Protein AF-A0A8T9MTV3-F1 (afdb_monomer_lite)

Foldseek 3Di:
DPPPDQLLLLLLLLVLLLLVLLLLLLVQQADPPQLCSFLSNLLSLLFNVLQVLLSLLLPDDLPPLVLVLVLLVLLLLVLLVVVLVLCVVVPDPVCVDDDPVRSVCCSQWARPPLSLSSLLSNVLSVCVVVLVVDPCSLVVLLVQLLVLQVDPDQQRTSLNQLSSLSSNSSNCSNPCVVVLLVCLLPPDDVVVLVVLVVVLVVVSVVCSVVVNDGSVLSSSNGHCVVVVHDSVSSSVVSVVSVVSSVSSSSNSSNVSSVCCVDPCSVVSSLLSVQSVQLSSPSSVVSSVCSVVNDPNNDPVVSSVVSSVSSVVSSVVSSDPVNVVVSCCSSVNPPPD

Secondary structure (DSSP, 8-state):
------HHHHHHHHHHHHHHHHHHHHHHHS-TT-TTHHHHHHHHHHHHHHHHHHHHHHH--STTHHHHHHHHHHHHHHHHHHHHHHHHHS--GGGTT--HHHHHHHHHHS--TTTHHHHHHHHHHHHHHHHTTSTTHHHHHHHHHHHHHH-SS-TTGGGHHHHHHHHHHHHHHHHHHHHHHHHHHHH--HHHHHHHHHHHHHHHHHHHHTT---HHHHTT-S-TGGGT--HHHHHHHHHHHHHHHHHHHHHHHHHHHHHTTSTTHHHHHHHHTTHHHHHHHHHHHHHHHGGG---TT-HHHHHHHHHHHHHHHHHHHTSHHHHHHHHHHHH-----

Organism: NCBI:txid211502

Structure (mmCIF, N/CA/C/O backbone):
data_AF-A0A8T9MTV3-F1
#
_entry.id   AF-A0A8T9MTV3-F1
#
loop_
_atom_site.group_PDB
_atom_site.id
_atom_site.type_symbol
_atom_site.label_atom_id
_atom_site.label_alt_id
_atom_site.label_comp_id
_atom_site.label_asym_id
_atom_site.label_entity_id
_atom_site.label_seq_id
_atom_site.pdbx_PDB_ins_code
_atom_site.Cartn_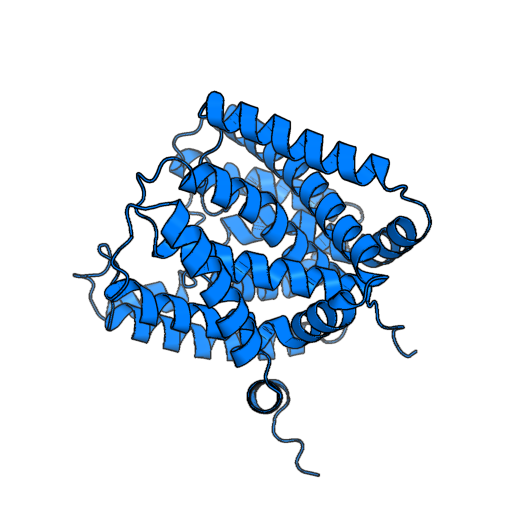x
_atom_site.Cartn_y
_atom_site.Cartn_z
_atom_site.occupancy
_atom_site.B_iso_or_equiv
_atom_site.auth_seq_id
_atom_site.auth_comp_id
_atom_site.auth_asym_id
_atom_site.auth_atom_id
_atom_site.pdbx_PDB_model_num
ATOM 1 N N . MET A 1 1 ? -24.120 -3.347 18.490 1.00 29.94 1 MET A N 1
ATOM 2 C CA . MET A 1 1 ? -23.741 -1.965 18.119 1.00 29.94 1 MET A CA 1
ATOM 3 C C . MET A 1 1 ? -23.336 -1.933 16.654 1.00 29.94 1 MET A C 1
ATOM 5 O O . MET A 1 1 ? -22.263 -2.422 16.310 1.00 29.94 1 MET A O 1
ATOM 9 N N . ASN A 1 2 ? -24.217 -1.429 15.787 1.00 27.16 2 ASN A N 1
ATOM 10 C CA . ASN A 1 2 ? -23.902 -1.186 14.379 1.00 27.16 2 ASN A CA 1
ATOM 11 C C . ASN A 1 2 ? -22.730 -0.204 14.314 1.00 27.16 2 ASN A C 1
ATOM 13 O O . ASN A 1 2 ? -22.869 0.936 14.748 1.00 27.16 2 ASN A O 1
ATOM 17 N N . ARG A 1 3 ? -21.570 -0.646 13.810 1.00 45.88 3 ARG A N 1
ATOM 18 C CA . ARG A 1 3 ? -20.460 0.260 13.489 1.00 45.88 3 ARG A CA 1
ATOM 19 C C . ARG A 1 3 ? -21.005 1.301 12.516 1.00 45.88 3 ARG A C 1
ATOM 21 O O . ARG A 1 3 ? -21.310 0.963 11.372 1.00 45.88 3 ARG A O 1
ATOM 28 N N . THR A 1 4 ? -21.142 2.540 12.972 1.00 51.41 4 THR A N 1
ATOM 29 C CA . THR A 1 4 ? -21.363 3.704 12.117 1.00 51.41 4 THR A CA 1
ATOM 30 C C . THR A 1 4 ? -20.317 3.650 11.008 1.00 51.41 4 THR A C 1
ATOM 32 O O . THR A 1 4 ? -19.112 3.656 11.265 1.00 51.41 4 THR A O 1
ATOM 35 N N . ARG A 1 5 ? -20.777 3.450 9.768 1.00 65.38 5 ARG A N 1
ATOM 36 C CA . ARG A 1 5 ? -19.900 3.337 8.598 1.00 65.38 5 ARG A CA 1
ATOM 37 C C . ARG A 1 5 ? -19.065 4.615 8.486 1.00 65.38 5 ARG A C 1
ATOM 39 O O . ARG A 1 5 ? -19.583 5.701 8.728 1.00 65.38 5 ARG A O 1
ATOM 46 N N . LEU A 1 6 ? -17.791 4.482 8.118 1.00 79.31 6 LEU A N 1
ATOM 47 C CA . LEU A 1 6 ? -16.857 5.601 7.962 1.00 79.31 6 LEU A CA 1
ATOM 48 C C . LEU A 1 6 ? -16.723 5.946 6.466 1.00 79.31 6 LEU A C 1
ATOM 50 O O . LEU A 1 6 ? -15.811 5.433 5.817 1.00 79.31 6 LEU A O 1
ATOM 54 N N . PRO A 1 7 ? -17.602 6.790 5.887 1.00 83.12 7 PRO A N 1
ATOM 55 C CA . PRO A 1 7 ? -17.611 7.059 4.445 1.00 83.12 7 PRO A CA 1
ATOM 56 C C . PRO A 1 7 ? -16.282 7.633 3.940 1.00 83.12 7 PRO A C 1
ATOM 58 O O . PRO A 1 7 ? -15.835 7.285 2.854 1.00 83.12 7 PRO A O 1
ATOM 61 N N . HIS A 1 8 ? -15.596 8.439 4.753 1.00 87.44 8 HIS A N 1
ATOM 62 C CA . HIS A 1 8 ? -14.284 9.001 4.419 1.00 87.44 8 HIS A CA 1
ATOM 63 C C . HIS A 1 8 ? -13.199 7.931 4.272 1.00 87.44 8 HIS A C 1
ATOM 65 O O . HIS A 1 8 ? -12.322 8.051 3.421 1.00 87.44 8 HIS A O 1
ATOM 71 N N . ALA A 1 9 ? -13.273 6.864 5.068 1.00 90.69 9 ALA A N 1
ATOM 72 C CA . ALA A 1 9 ? -12.341 5.752 4.970 1.00 90.69 9 ALA A CA 1
ATOM 73 C C . ALA A 1 9 ? -12.591 4.918 3.703 1.00 90.69 9 ALA A C 1
ATOM 75 O O . ALA A 1 9 ? -11.636 4.445 3.091 1.00 90.69 9 ALA A O 1
ATOM 76 N N . ASP A 1 10 ? -13.851 4.784 3.274 1.00 92.38 10 ASP A N 1
ATOM 77 C CA . ASP A 1 10 ? -14.182 4.178 1.981 1.00 92.38 10 ASP A CA 1
ATOM 78 C C . ASP A 1 10 ? -13.678 5.058 0.825 1.00 92.38 10 ASP A C 1
ATOM 80 O O . ASP A 1 10 ? -13.023 4.552 -0.081 1.00 92.38 10 ASP A O 1
ATOM 84 N N . THR A 1 11 ? -13.884 6.379 0.869 1.00 92.38 11 THR A N 1
ATOM 85 C CA . THR A 1 11 ? -13.321 7.309 -0.130 1.00 92.38 11 THR A CA 1
ATOM 86 C C . THR A 1 11 ? -11.795 7.203 -0.195 1.00 92.38 11 THR A C 1
ATOM 88 O O . THR A 1 11 ? -11.235 7.120 -1.288 1.00 92.38 11 THR A O 1
ATOM 91 N N . ALA A 1 12 ? -11.118 7.138 0.958 1.00 93.62 12 ALA A N 1
ATOM 92 C CA . ALA A 1 12 ? -9.668 6.973 1.027 1.00 93.62 12 ALA A CA 1
ATOM 93 C C . ALA A 1 12 ? -9.227 5.659 0.371 1.00 93.62 12 ALA A C 1
ATOM 95 O O . ALA A 1 12 ? -8.359 5.672 -0.495 1.00 93.62 12 ALA A O 1
ATOM 96 N N . LYS A 1 13 ? -9.874 4.532 0.699 1.00 94.62 13 LYS A N 1
ATOM 97 C CA . LYS A 1 13 ? -9.616 3.245 0.033 1.00 94.62 13 LYS A CA 1
ATOM 98 C C . LYS A 1 13 ? -9.822 3.319 -1.479 1.00 94.62 13 LYS A C 1
ATOM 100 O O . LYS A 1 13 ? -9.027 2.739 -2.210 1.00 94.62 13 LYS A O 1
ATOM 105 N N . GLY A 1 14 ? -10.863 4.019 -1.933 1.00 93.75 14 GLY A N 1
ATOM 106 C CA . GLY A 1 14 ? -11.151 4.248 -3.350 1.00 93.75 14 GLY A CA 1
ATOM 107 C C . GLY A 1 14 ? -10.036 5.006 -4.069 1.00 93.75 14 GLY A C 1
ATOM 108 O O . GLY A 1 14 ? -9.589 4.584 -5.130 1.00 93.75 14 GLY A O 1
ATOM 109 N N . LEU A 1 15 ? -9.538 6.087 -3.466 1.00 92.75 15 LEU A N 1
ATOM 110 C CA . LEU A 1 15 ? -8.391 6.835 -3.990 1.00 92.75 15 LEU A CA 1
ATOM 111 C C . LEU A 1 15 ? -7.134 5.963 -4.039 1.00 92.75 15 LEU A C 1
ATOM 113 O O . LEU A 1 15 ? -6.458 5.901 -5.063 1.00 92.75 15 LEU A O 1
ATOM 117 N N . MET A 1 16 ? -6.845 5.253 -2.945 1.00 94.88 16 MET A N 1
ATOM 118 C CA . MET A 1 16 ? -5.642 4.430 -2.847 1.00 94.88 16 MET A CA 1
ATOM 119 C C . MET A 1 16 ? -5.669 3.259 -3.829 1.00 94.88 16 MET A C 1
ATOM 121 O O . MET A 1 16 ? -4.638 2.967 -4.422 1.00 94.88 16 MET A O 1
ATOM 125 N N . ILE A 1 17 ? -6.818 2.604 -4.048 1.00 95.38 17 ILE A N 1
ATOM 126 C CA . ILE A 1 17 ? -6.881 1.481 -4.992 1.00 95.38 17 ILE A CA 1
ATOM 127 C C . ILE A 1 17 ? -6.689 1.942 -6.439 1.00 95.38 17 ILE A C 1
ATOM 129 O O . ILE A 1 17 ? -5.992 1.266 -7.184 1.00 95.38 17 ILE A O 1
ATOM 133 N N . ILE A 1 18 ? -7.214 3.109 -6.832 1.00 94.50 18 ILE A N 1
ATOM 134 C CA . ILE A 1 18 ? -6.934 3.678 -8.163 1.00 94.50 18 ILE A CA 1
ATOM 135 C C . ILE A 1 18 ? -5.440 3.978 -8.296 1.00 94.50 18 ILE A C 1
ATOM 137 O O . ILE A 1 18 ? -4.837 3.620 -9.305 1.00 94.50 18 ILE A O 1
ATOM 141 N N . MET A 1 19 ? -4.837 4.575 -7.263 1.00 94.31 19 MET A N 1
ATOM 142 C CA . MET A 1 19 ? -3.406 4.882 -7.251 1.00 94.31 19 MET A CA 1
ATOM 143 C C . MET A 1 19 ? -2.539 3.615 -7.340 1.00 94.31 19 MET A C 1
ATOM 145 O O . MET A 1 19 ? -1.551 3.616 -8.067 1.00 94.31 19 MET A O 1
ATOM 149 N N . ILE A 1 20 ? -2.933 2.522 -6.676 1.00 95.50 20 ILE A N 1
ATOM 150 C CA . ILE A 1 20 ? -2.281 1.205 -6.782 1.00 95.50 20 ILE A CA 1
ATOM 151 C C . ILE A 1 20 ? -2.337 0.684 -8.220 1.00 95.50 20 ILE A C 1
ATOM 153 O O . ILE A 1 20 ? -1.309 0.313 -8.780 1.00 95.50 20 ILE A O 1
ATOM 157 N N . VAL A 1 21 ? -3.528 0.663 -8.830 1.00 97.12 21 VAL A N 1
ATOM 158 C CA . VAL A 1 21 ? -3.698 0.139 -10.194 1.00 97.12 21 VAL A CA 1
ATOM 159 C C . VAL A 1 21 ? -2.883 0.963 -11.192 1.00 97.12 21 VAL A C 1
ATOM 161 O O . VAL A 1 21 ? -2.154 0.390 -12.001 1.00 97.12 21 VAL A O 1
ATOM 164 N N . PHE A 1 22 ? -2.932 2.293 -11.077 1.00 96.62 22 PHE A N 1
ATOM 165 C CA . PHE A 1 22 ? -2.124 3.199 -11.893 1.00 96.62 22 PHE A CA 1
ATOM 166 C C . PHE A 1 22 ? -0.628 2.932 -11.719 1.00 96.62 22 PHE A C 1
ATOM 168 O O . PHE A 1 22 ? 0.087 2.805 -12.709 1.00 96.62 22 PHE A O 1
ATOM 175 N N . GLY A 1 23 ? -0.165 2.752 -10.479 1.00 94.12 23 GLY A N 1
ATOM 176 C CA . GLY A 1 23 ? 1.242 2.488 -10.177 1.00 94.12 23 GLY A CA 1
ATOM 177 C C . GLY A 1 23 ? 1.742 1.209 -10.825 1.00 94.12 23 GLY A C 1
ATOM 178 O O . GLY A 1 23 ? 2.805 1.209 -11.434 1.00 94.12 23 GLY A O 1
ATOM 179 N N . HIS A 1 24 ? 0.942 0.147 -10.783 1.00 95.06 24 HIS A N 1
ATOM 180 C CA . HIS A 1 24 ? 1.292 -1.124 -11.404 1.00 95.06 24 HIS A CA 1
ATOM 181 C C . HIS A 1 24 ? 1.306 -1.062 -12.940 1.00 95.06 24 HIS A C 1
ATOM 183 O O . HIS A 1 24 ? 2.180 -1.671 -13.561 1.00 95.06 24 HIS A O 1
ATOM 189 N N . PHE A 1 25 ? 0.408 -0.293 -13.570 1.00 95.69 25 PHE A N 1
ATOM 190 C CA . PHE A 1 25 ? 0.517 -0.017 -15.007 1.00 95.69 25 PHE A CA 1
ATOM 191 C C . PHE A 1 25 ? 1.808 0.746 -15.325 1.00 95.69 25 PHE A C 1
ATOM 193 O O . PHE A 1 25 ? 2.578 0.304 -16.171 1.00 95.69 25 PHE A O 1
ATOM 200 N N . ILE A 1 26 ? 2.102 1.836 -14.614 1.00 94.50 26 ILE A N 1
ATOM 201 C CA . ILE A 1 26 ? 3.337 2.611 -14.814 1.00 94.50 26 ILE A CA 1
ATOM 202 C C . ILE A 1 26 ? 4.589 1.746 -14.597 1.00 94.50 26 ILE A C 1
ATOM 204 O O . ILE A 1 26 ? 5.530 1.805 -15.387 1.00 94.50 26 ILE A O 1
ATOM 208 N N . GLU A 1 27 ? 4.604 0.904 -13.561 1.00 91.31 27 GLU A N 1
ATOM 209 C CA . GLU A 1 27 ? 5.733 0.031 -13.234 1.00 91.31 27 GLU A CA 1
ATOM 210 C C . GLU A 1 27 ? 6.044 -0.971 -14.357 1.00 91.31 27 GLU A C 1
ATOM 212 O O . GLU A 1 27 ? 7.223 -1.199 -14.645 1.00 91.31 27 GLU A O 1
ATOM 217 N N . ARG A 1 28 ? 5.016 -1.532 -15.013 1.00 90.69 28 ARG A N 1
ATOM 218 C CA . ARG A 1 28 ? 5.163 -2.573 -16.048 1.00 90.69 28 ARG A CA 1
ATOM 219 C C . ARG A 1 28 ? 5.200 -2.065 -17.485 1.00 90.69 28 ARG A C 1
ATOM 221 O O . ARG A 1 28 ? 5.744 -2.774 -18.330 1.00 90.69 28 ARG A O 1
ATOM 228 N N . LEU A 1 29 ? 4.599 -0.910 -17.767 1.00 91.75 29 LEU A N 1
ATOM 229 C CA . LEU A 1 29 ? 4.492 -0.371 -19.124 1.00 91.75 29 LEU A CA 1
ATOM 230 C C . LEU A 1 29 ? 5.644 0.564 -19.489 1.00 91.75 29 LEU A C 1
ATOM 232 O O . LEU A 1 29 ? 6.062 0.558 -20.640 1.00 91.75 29 LEU A O 1
ATOM 236 N N . LEU A 1 30 ? 6.158 1.351 -18.539 1.00 90.69 30 LEU A N 1
ATOM 237 C CA . LEU A 1 30 ? 7.325 2.194 -18.796 1.00 90.69 30 LEU A CA 1
ATOM 238 C C . LEU A 1 30 ? 8.618 1.410 -18.641 1.00 90.69 30 LEU A C 1
ATOM 240 O O . LEU A 1 30 ? 8.779 0.638 -17.689 1.00 90.69 30 LEU A O 1
ATOM 244 N N . ASP A 1 31 ? 9.591 1.711 -19.489 1.00 84.62 31 ASP A N 1
ATOM 245 C CA . ASP A 1 31 ? 10.938 1.184 -19.312 1.00 84.62 31 ASP A CA 1
ATOM 246 C C . ASP A 1 31 ? 11.629 1.780 -18.084 1.00 84.62 31 ASP A C 1
ATOM 248 O O . ASP A 1 31 ? 11.293 2.860 -17.592 1.00 84.62 31 ASP A O 1
ATOM 252 N N . TRP A 1 32 ? 12.612 1.050 -17.558 1.00 71.06 32 TRP A N 1
ATOM 253 C CA . TRP A 1 32 ? 13.328 1.430 -16.339 1.00 71.06 32 TRP A CA 1
ATOM 254 C C . TRP A 1 32 ? 14.010 2.804 -16.444 1.00 71.06 32 TRP A C 1
ATOM 256 O O . TRP A 1 32 ? 14.045 3.544 -15.464 1.00 71.06 32 TRP A O 1
ATOM 266 N N . ASN A 1 33 ? 14.476 3.163 -17.644 1.00 69.62 33 ASN A N 1
ATOM 267 C CA . ASN A 1 33 ? 15.229 4.392 -17.905 1.00 69.62 33 ASN A CA 1
ATOM 268 C C . ASN A 1 33 ? 14.343 5.619 -18.183 1.00 69.62 33 ASN A C 1
ATOM 270 O O . ASN A 1 33 ? 14.872 6.705 -18.409 1.00 69.62 33 ASN A O 1
ATOM 274 N N . ALA A 1 34 ? 13.012 5.481 -18.180 1.00 70.38 34 ALA A N 1
ATOM 275 C CA . ALA A 1 34 ? 12.111 6.615 -18.372 1.00 70.38 34 ALA A CA 1
ATOM 276 C C . ALA A 1 34 ? 12.229 7.583 -17.179 1.00 70.38 34 ALA A C 1
ATOM 278 O O . ALA A 1 34 ? 11.814 7.277 -16.059 1.00 70.38 34 ALA A O 1
ATOM 279 N N . THR A 1 35 ? 12.812 8.758 -17.413 1.00 64.56 35 THR A N 1
ATOM 280 C CA . THR A 1 35 ? 13.361 9.649 -16.378 1.00 64.56 35 THR A CA 1
ATOM 281 C C . THR A 1 35 ? 12.373 10.254 -15.367 1.00 64.56 35 THR A C 1
ATOM 283 O O . THR A 1 35 ? 12.841 10.610 -14.287 1.00 64.56 35 THR A O 1
ATOM 286 N N . PRO A 1 36 ? 11.034 10.280 -15.555 1.00 78.75 36 PRO A N 1
ATOM 287 C CA . PRO A 1 36 ? 10.125 10.606 -14.450 1.00 78.75 36 PRO A CA 1
ATOM 288 C C . PRO A 1 36 ? 9.498 9.378 -13.762 1.00 78.75 36 PRO A C 1
ATOM 290 O O . PRO A 1 36 ? 8.769 9.544 -12.782 1.00 78.75 36 PRO A O 1
ATOM 293 N N . LYS A 1 37 ? 9.772 8.144 -14.217 1.00 84.19 37 LYS A N 1
ATOM 294 C CA . LYS A 1 37 ? 9.158 6.914 -13.676 1.00 84.19 37 LYS A CA 1
ATOM 295 C C . LYS A 1 37 ? 9.463 6.721 -12.189 1.00 84.19 37 LYS A C 1
ATOM 297 O O . LYS A 1 37 ? 8.544 6.517 -11.396 1.00 84.19 37 LYS A O 1
ATOM 302 N N . MET A 1 38 ? 10.741 6.777 -11.807 1.00 83.00 38 MET A N 1
ATOM 303 C CA . MET A 1 38 ? 11.174 6.474 -10.433 1.00 83.00 38 MET A CA 1
ATOM 304 C C . MET A 1 38 ? 10.671 7.492 -9.403 1.00 83.00 38 MET A C 1
ATOM 306 O O . MET A 1 38 ? 10.133 7.054 -8.381 1.00 83.00 38 MET A O 1
ATOM 310 N N . PRO A 1 39 ? 10.757 8.816 -9.649 1.00 82.12 39 PRO A N 1
ATOM 311 C CA . PRO A 1 39 ? 10.140 9.817 -8.779 1.00 82.12 39 PRO A CA 1
ATOM 312 C C . PRO A 1 39 ? 8.633 9.622 -8.602 1.00 82.12 39 PRO A C 1
ATOM 314 O O . PRO A 1 39 ? 8.142 9.612 -7.472 1.00 82.12 39 PRO A O 1
ATOM 317 N N . LEU A 1 40 ? 7.904 9.421 -9.708 1.00 84.81 40 LEU A N 1
ATOM 318 C CA . LEU A 1 40 ? 6.450 9.259 -9.696 1.00 84.81 40 LEU A CA 1
ATOM 319 C C . LEU A 1 40 ? 6.041 8.043 -8.865 1.00 84.81 40 LEU A C 1
ATOM 321 O O . LEU A 1 40 ? 5.213 8.151 -7.960 1.00 84.81 40 LEU A O 1
ATOM 325 N N . LEU A 1 41 ? 6.646 6.888 -9.138 1.00 87.88 41 LEU A N 1
ATOM 326 C CA . LEU A 1 41 ? 6.344 5.674 -8.394 1.00 87.88 41 LEU A CA 1
ATOM 327 C C . LEU A 1 41 ? 6.765 5.797 -6.925 1.00 87.88 41 LEU A C 1
ATOM 329 O O . LEU A 1 41 ? 6.000 5.406 -6.050 1.00 87.88 41 LEU A O 1
ATOM 333 N N . SER A 1 42 ? 7.919 6.394 -6.617 1.00 87.44 42 SER A N 1
ATOM 334 C CA . SER A 1 42 ? 8.346 6.597 -5.224 1.00 87.44 42 SER A CA 1
ATOM 335 C C . SER A 1 42 ? 7.337 7.443 -4.444 1.00 87.44 42 SER A C 1
ATOM 337 O O . SER A 1 42 ? 6.909 7.033 -3.365 1.00 87.44 42 SER A O 1
ATOM 339 N N . LEU A 1 43 ? 6.880 8.566 -5.017 1.00 85.25 43 LEU A N 1
ATOM 340 C CA . LEU A 1 43 ? 5.811 9.400 -4.452 1.00 85.25 43 LEU A CA 1
ATOM 341 C C . LEU A 1 43 ? 4.549 8.576 -4.194 1.00 85.25 43 LEU A C 1
ATOM 343 O O . LEU A 1 43 ? 3.967 8.628 -3.110 1.00 85.25 43 LEU A O 1
ATOM 347 N N . MET A 1 44 ? 4.128 7.796 -5.186 1.00 89.12 44 MET A N 1
ATOM 348 C CA . MET A 1 44 ? 2.929 6.987 -5.060 1.00 89.12 44 MET A CA 1
ATOM 349 C C . MET A 1 44 ? 3.074 5.968 -3.933 1.00 89.12 44 MET A C 1
ATOM 351 O O . MET A 1 44 ? 2.183 5.906 -3.086 1.00 89.12 44 MET A O 1
ATOM 355 N N . TYR A 1 45 ? 4.156 5.186 -3.893 1.00 91.06 45 TYR A N 1
ATOM 356 C CA . TYR A 1 45 ? 4.373 4.128 -2.897 1.00 91.06 45 TYR A CA 1
ATOM 357 C C . TYR A 1 45 ? 4.554 4.666 -1.474 1.00 91.06 45 TYR A C 1
ATOM 359 O O . TYR A 1 45 ? 4.083 4.022 -0.537 1.00 91.06 45 TYR A O 1
ATOM 367 N N . LEU A 1 46 ? 5.131 5.861 -1.307 1.00 90.75 46 LEU A N 1
ATOM 368 C CA . LEU A 1 46 ? 5.190 6.563 -0.017 1.00 90.75 46 LEU A CA 1
ATOM 369 C C . LEU A 1 46 ? 3.805 6.902 0.541 1.00 90.75 46 LEU A C 1
ATOM 371 O O . LEU A 1 46 ? 3.634 7.015 1.751 1.00 90.75 46 LEU A O 1
ATOM 375 N N . ILE A 1 47 ? 2.809 7.073 -0.328 1.00 91.62 47 ILE A N 1
ATOM 376 C CA . ILE A 1 47 ? 1.464 7.474 0.081 1.00 91.62 47 ILE A CA 1
ATOM 377 C C . ILE A 1 47 ? 0.538 6.260 0.146 1.00 91.62 47 ILE A C 1
ATOM 379 O O . ILE A 1 47 ? -0.024 5.972 1.206 1.00 91.62 47 ILE A O 1
ATOM 383 N N . HIS A 1 48 ? 0.347 5.528 -0.957 1.00 93.81 48 HIS A N 1
ATOM 384 C CA . HIS A 1 48 ? -0.731 4.539 -1.023 1.00 93.81 48 HIS A CA 1
ATOM 385 C C . HIS A 1 48 ? -0.489 3.312 -0.153 1.00 93.81 48 HIS A C 1
ATOM 387 O O . HIS A 1 48 ? -1.437 2.865 0.492 1.00 93.81 48 HIS A O 1
ATOM 393 N N . ILE A 1 49 ? 0.735 2.770 -0.101 1.00 94.81 49 ILE A N 1
ATOM 394 C CA . ILE A 1 49 ? 1.006 1.566 0.694 1.00 94.81 49 ILE A CA 1
ATOM 395 C C . ILE A 1 49 ? 0.803 1.861 2.185 1.00 94.81 49 ILE A C 1
ATOM 397 O O . ILE A 1 49 ? -0.074 1.225 2.777 1.00 94.81 49 ILE A O 1
ATOM 401 N N . PRO A 1 50 ? 1.485 2.850 2.798 1.00 97.12 50 PRO A N 1
ATOM 402 C CA . PRO A 1 50 ? 1.265 3.190 4.202 1.00 97.12 50 PRO A CA 1
ATOM 403 C C . PRO A 1 50 ? -0.194 3.530 4.509 1.00 97.12 50 PRO A C 1
ATOM 405 O O . PRO A 1 50 ? -0.724 3.080 5.524 1.00 97.12 50 PRO A O 1
ATOM 408 N N . THR A 1 51 ? -0.885 4.245 3.613 1.00 97.25 51 THR A N 1
ATOM 409 C CA . THR A 1 51 ? -2.303 4.600 3.804 1.00 97.25 51 THR A CA 1
ATOM 410 C C . THR A 1 51 ? -3.200 3.370 3.785 1.00 97.25 51 THR A C 1
ATOM 412 O O . THR A 1 51 ? -4.074 3.224 4.639 1.00 97.25 51 THR A O 1
ATOM 415 N N . PHE A 1 52 ? -2.994 2.451 2.842 1.00 95.56 52 PHE A N 1
ATOM 416 C CA . PHE A 1 52 ? -3.798 1.237 2.740 1.00 95.56 52 PHE A CA 1
ATOM 417 C C . PHE A 1 52 ? -3.516 0.278 3.908 1.00 95.56 52 PHE A C 1
ATOM 419 O O . PHE A 1 52 ? -4.439 -0.334 4.444 1.00 95.56 52 PHE A O 1
ATOM 426 N N . VAL A 1 53 ? -2.263 0.198 4.370 1.00 97.75 53 VAL A N 1
ATOM 427 C CA . VAL A 1 53 ? -1.875 -0.526 5.592 1.00 97.75 53 VAL A CA 1
ATOM 428 C C . VAL A 1 53 ? -2.546 0.080 6.830 1.00 97.75 53 VAL A C 1
ATOM 430 O O . VAL A 1 53 ? -3.179 -0.645 7.600 1.00 97.75 53 VAL A O 1
ATOM 433 N N . PHE A 1 54 ? -2.483 1.404 6.989 1.00 98.25 54 PHE A N 1
ATOM 434 C CA . PHE A 1 54 ? -3.132 2.132 8.080 1.00 98.25 54 PHE A CA 1
ATOM 435 C C . PHE A 1 54 ? -4.647 1.914 8.090 1.00 98.25 54 PHE A C 1
ATOM 437 O O . PHE A 1 54 ? -5.232 1.585 9.122 1.00 98.25 54 PHE A O 1
ATOM 444 N N . LEU A 1 55 ? -5.307 2.031 6.935 1.00 96.38 55 LEU A N 1
ATOM 445 C CA . LEU A 1 55 ? -6.743 1.784 6.819 1.00 96.38 55 LEU A CA 1
ATOM 446 C C . LEU A 1 55 ? -7.081 0.329 7.168 1.00 96.38 55 LEU A C 1
ATOM 448 O O . LEU A 1 55 ? -8.030 0.092 7.913 1.00 96.38 55 LEU A O 1
ATOM 452 N N . SER A 1 56 ? -6.300 -0.650 6.709 1.00 95.81 56 SER A N 1
ATOM 453 C CA . SER A 1 56 ? -6.488 -2.057 7.092 1.00 95.81 56 SER A CA 1
ATOM 454 C C . SER A 1 56 ? -6.359 -2.289 8.598 1.00 95.81 56 SER A C 1
ATOM 456 O O . SER A 1 56 ? -7.159 -3.045 9.157 1.00 95.81 56 SER A O 1
ATOM 458 N N . GLY A 1 57 ? -5.435 -1.590 9.261 1.00 96.06 57 GLY A N 1
ATOM 459 C CA . GLY A 1 57 ? -5.351 -1.530 10.720 1.00 96.06 57 GLY A CA 1
ATOM 460 C C . GLY A 1 57 ? -6.603 -0.917 11.350 1.00 96.06 57 GLY A C 1
ATOM 461 O O . GLY A 1 57 ? -7.198 -1.510 12.245 1.00 96.06 57 GLY A O 1
ATOM 462 N N . CYS A 1 58 ? -7.082 0.216 10.830 1.00 94.69 58 CYS A N 1
ATOM 463 C CA . CYS A 1 58 ? -8.283 0.907 11.317 1.00 94.69 58 CYS A CA 1
ATOM 464 C C . CYS A 1 58 ? -9.542 0.022 11.299 1.00 94.69 58 CYS A C 1
ATOM 466 O O . CYS A 1 58 ? -10.375 0.086 12.205 1.00 94.69 58 CYS A O 1
ATOM 468 N N . PHE A 1 59 ? -9.671 -0.855 10.299 1.00 91.38 59 PHE A N 1
ATOM 469 C CA . PHE A 1 59 ? -10.785 -1.804 10.205 1.00 91.38 59 PHE A CA 1
ATOM 470 C C . PHE A 1 59 ? -10.546 -3.135 10.930 1.00 91.38 59 PHE A C 1
ATOM 472 O O . PHE A 1 59 ? -11.488 -3.934 11.056 1.00 91.38 59 PHE A O 1
ATOM 479 N N . PHE A 1 60 ? -9.331 -3.384 11.427 1.00 92.12 60 PHE A N 1
ATOM 480 C CA . PHE A 1 60 ? -9.007 -4.597 12.163 1.00 92.12 60 PHE A CA 1
ATOM 481 C C . PHE A 1 60 ? -9.851 -4.721 13.438 1.00 92.12 60 PHE A C 1
ATOM 483 O O . PHE A 1 60 ? -10.254 -3.750 14.080 1.00 92.12 60 PHE A O 1
ATOM 490 N N . THR A 1 61 ? -10.147 -5.967 13.795 1.00 84.75 61 THR A N 1
ATOM 491 C CA . THR A 1 61 ? -10.799 -6.317 15.056 1.00 84.75 61 THR A CA 1
ATOM 492 C C . THR A 1 61 ? -10.115 -7.548 15.616 1.00 84.75 61 THR A C 1
ATOM 494 O O . THR A 1 61 ? -10.014 -8.531 14.879 1.00 84.75 61 THR A O 1
ATOM 497 N N . PRO A 1 62 ? -9.745 -7.559 16.906 1.00 81.62 62 PRO A N 1
ATOM 498 C CA . PRO A 1 62 ? -9.142 -8.734 17.525 1.00 81.62 62 PRO A CA 1
ATOM 499 C C . PRO A 1 62 ? -10.127 -9.910 17.629 1.00 81.62 62 PRO A C 1
ATOM 501 O O . PRO A 1 62 ? -9.713 -11.049 17.782 1.00 81.62 62 PRO A O 1
ATOM 504 N N . ARG A 1 63 ? -11.441 -9.692 17.492 1.00 83.81 63 ARG A N 1
ATOM 505 C CA . ARG A 1 63 ? -12.417 -10.793 17.426 1.00 83.81 63 ARG A CA 1
ATOM 506 C C . ARG A 1 63 ? -12.338 -11.528 16.084 1.00 83.81 63 ARG A C 1
ATOM 508 O O . ARG A 1 63 ? -12.346 -10.886 15.032 1.00 83.81 63 ARG A O 1
ATOM 515 N N . HIS A 1 64 ? -12.335 -12.863 16.136 1.00 83.12 64 HIS A N 1
ATOM 516 C CA . HIS A 1 64 ? -12.344 -13.769 14.975 1.00 83.12 64 HIS A CA 1
ATOM 517 C C . HIS A 1 64 ? -11.196 -13.544 13.969 1.00 83.12 64 HIS A C 1
ATOM 519 O O . HIS A 1 64 ? -11.348 -13.833 12.780 1.00 83.12 64 HIS A O 1
ATOM 525 N N . TRP A 1 65 ? -10.042 -13.034 14.419 1.00 88.81 65 TRP A N 1
ATOM 526 C CA . TRP A 1 65 ? -8.889 -12.768 13.546 1.00 88.81 65 TRP A CA 1
ATOM 527 C C . TRP A 1 65 ? -8.422 -14.031 12.802 1.00 88.81 65 TRP A C 1
ATOM 529 O O . TRP A 1 65 ? -8.127 -13.962 11.613 1.00 88.81 65 TRP A O 1
ATOM 539 N N . GLN A 1 66 ? -8.483 -15.198 13.453 1.00 91.44 66 GLN A N 1
ATOM 540 C CA . GLN A 1 66 ? -8.158 -16.499 12.858 1.00 91.44 66 GLN A CA 1
ATOM 541 C C . GLN A 1 66 ? -9.057 -16.840 11.660 1.00 91.44 66 GLN A C 1
ATOM 543 O O . GLN A 1 66 ? -8.565 -17.273 10.622 1.00 91.44 66 GLN A O 1
ATOM 548 N N . HIS A 1 67 ? -10.372 -16.602 11.757 1.00 88.81 67 HIS A N 1
ATOM 549 C CA . HIS A 1 67 ? -11.294 -16.827 10.636 1.00 88.81 67 HIS A CA 1
ATOM 550 C C . HIS A 1 67 ? -11.007 -15.883 9.467 1.00 88.81 67 HIS A C 1
ATOM 552 O O . HIS A 1 67 ? -11.089 -16.300 8.312 1.00 88.81 67 HIS A O 1
ATOM 558 N N . LYS A 1 68 ? -10.636 -14.626 9.751 1.00 88.56 68 LYS A N 1
ATOM 559 C CA . LYS A 1 68 ? -10.208 -13.691 8.703 1.00 88.56 68 LYS A CA 1
ATOM 560 C C . LYS A 1 68 ? -8.941 -14.191 8.016 1.00 88.56 68 LYS A C 1
ATOM 562 O O . LYS A 1 68 ? -8.923 -14.229 6.793 1.00 88.56 68 LYS A O 1
ATOM 567 N N . ILE A 1 69 ? -7.938 -14.638 8.775 1.00 93.31 69 ILE A N 1
ATOM 568 C CA . ILE A 1 69 ? -6.713 -15.217 8.206 1.00 93.31 69 ILE A CA 1
ATOM 569 C C . ILE A 1 69 ? -7.031 -16.422 7.328 1.00 93.31 69 ILE A C 1
ATOM 571 O O . ILE A 1 69 ? -6.560 -16.453 6.203 1.00 93.31 69 ILE A O 1
ATOM 575 N N . LYS A 1 70 ? -7.874 -17.366 7.768 1.00 92.31 70 LYS A N 1
ATOM 576 C CA . LYS A 1 70 ? -8.248 -18.535 6.945 1.00 92.31 70 LYS A CA 1
ATOM 577 C C . LYS A 1 70 ? -8.824 -18.130 5.581 1.00 92.31 70 LYS A C 1
ATOM 579 O O . LYS A 1 70 ? -8.454 -18.699 4.561 1.00 92.31 70 LYS A O 1
ATOM 584 N N . ARG A 1 71 ? -9.690 -17.113 5.552 1.00 90.94 71 ARG A N 1
ATOM 585 C CA . ARG A 1 71 ? -10.280 -16.588 4.306 1.00 90.94 71 ARG A CA 1
ATOM 586 C C . ARG A 1 71 ? -9.253 -15.880 3.428 1.00 90.94 71 ARG A C 1
ATOM 588 O O . ARG A 1 71 ? -9.245 -16.077 2.218 1.00 90.94 71 ARG A O 1
ATOM 595 N N . LEU A 1 72 ? -8.381 -15.073 4.034 1.00 92.56 72 LEU A N 1
ATOM 596 C CA . LEU A 1 72 ? -7.282 -14.427 3.320 1.00 92.56 72 LEU A CA 1
ATOM 597 C C . LEU A 1 72 ? -6.288 -15.457 2.770 1.00 92.56 72 LEU A C 1
ATOM 599 O O . LEU A 1 72 ? -5.816 -15.283 1.656 1.00 92.56 72 LEU A O 1
ATOM 603 N N . ALA A 1 73 ? -6.027 -16.542 3.502 1.00 93.19 73 ALA A N 1
ATOM 604 C CA . ALA A 1 73 ? -5.144 -17.627 3.093 1.00 93.19 73 ALA A CA 1
ATOM 605 C C . ALA A 1 73 ? -5.711 -18.390 1.894 1.00 93.19 73 ALA A C 1
ATOM 607 O O . ALA A 1 73 ? -4.975 -18.657 0.951 1.00 93.19 73 ALA A O 1
ATOM 608 N N . LEU A 1 74 ? -7.021 -18.671 1.885 1.00 93.25 74 LEU A N 1
ATOM 609 C CA . LEU A 1 74 ? -7.695 -19.274 0.732 1.00 93.25 74 LEU A CA 1
ATOM 610 C C . LEU A 1 74 ? -7.516 -18.415 -0.528 1.00 93.25 74 LEU A C 1
ATOM 612 O O . LEU A 1 74 ? -7.100 -18.918 -1.569 1.00 93.25 74 LEU A O 1
ATOM 616 N N . LEU A 1 75 ? -7.792 -17.111 -0.420 1.00 93.31 75 LEU A N 1
ATOM 617 C CA . LEU A 1 75 ? -7.593 -16.177 -1.530 1.00 93.31 75 LEU A CA 1
ATOM 618 C C . LEU A 1 75 ? -6.120 -16.076 -1.927 1.00 93.31 75 LEU A C 1
ATOM 620 O O . LEU A 1 75 ? -5.817 -16.064 -3.114 1.00 93.31 75 LEU A O 1
ATOM 624 N N . TYR A 1 76 ? -5.212 -16.021 -0.953 1.00 93.56 76 TYR A N 1
ATOM 625 C CA . TYR A 1 76 ? -3.779 -15.955 -1.202 1.00 93.56 76 TYR A CA 1
ATOM 626 C C . TYR A 1 76 ? -3.314 -17.164 -2.001 1.00 93.56 76 TYR A C 1
ATOM 628 O O . TYR A 1 76 ? -2.737 -16.971 -3.056 1.00 93.56 76 TYR A O 1
ATOM 636 N N . VAL A 1 77 ? -3.615 -18.390 -1.567 1.00 92.00 77 VAL A N 1
ATOM 637 C CA . VAL A 1 77 ? -3.195 -19.610 -2.274 1.00 92.00 77 VAL A CA 1
ATOM 638 C C . VAL A 1 77 ? -3.773 -19.653 -3.689 1.00 92.00 77 VAL A C 1
ATOM 640 O O . VAL A 1 77 ? -3.031 -19.898 -4.638 1.00 92.00 77 VAL A O 1
ATOM 643 N N . LEU A 1 78 ? -5.068 -19.351 -3.846 1.00 92.38 78 LEU A N 1
ATOM 644 C CA . LEU A 1 78 ? -5.727 -19.325 -5.152 1.00 92.38 78 LEU A CA 1
ATOM 645 C C . LEU A 1 78 ? -5.073 -18.314 -6.103 1.00 92.38 78 LEU A C 1
ATOM 647 O O . LEU A 1 78 ? -4.675 -18.668 -7.210 1.00 92.38 78 LEU A O 1
ATOM 651 N N . PHE A 1 79 ? -4.951 -17.053 -5.686 1.00 93.19 79 PHE A N 1
ATOM 652 C CA . PHE A 1 79 ? -4.420 -16.007 -6.556 1.00 93.19 79 PHE A CA 1
ATOM 653 C C . PHE A 1 79 ? -2.910 -16.114 -6.738 1.00 93.19 79 PHE A C 1
ATOM 655 O O . PHE A 1 79 ? -2.436 -15.893 -7.845 1.00 93.19 79 PHE A O 1
ATOM 662 N N . GLN A 1 80 ? -2.154 -16.514 -5.715 1.00 91.69 80 GLN A N 1
ATOM 663 C CA . GLN A 1 80 ? -0.730 -16.815 -5.847 1.00 91.69 80 GLN A CA 1
ATOM 664 C C . GLN A 1 80 ? -0.516 -17.875 -6.935 1.00 91.69 80 GLN A C 1
ATOM 666 O O . GLN A 1 80 ? 0.397 -17.719 -7.739 1.00 91.69 80 GLN A O 1
ATOM 671 N N . LEU A 1 81 ? -1.387 -18.893 -7.023 1.00 88.75 81 LEU A N 1
ATOM 672 C CA . LEU A 1 81 ? -1.263 -19.956 -8.025 1.00 88.75 81 LEU A CA 1
ATOM 673 C C . LEU A 1 81 ? -1.558 -19.411 -9.417 1.00 88.75 81 LEU A C 1
ATOM 675 O O . LEU A 1 81 ? -0.765 -19.608 -10.335 1.00 88.75 81 LEU A O 1
ATOM 679 N N . LEU A 1 82 ? -2.657 -18.666 -9.554 1.00 90.75 82 LEU A N 1
ATOM 680 C CA . LEU A 1 82 ? -3.022 -18.016 -10.811 1.00 90.75 82 LEU A CA 1
ATOM 681 C C . LEU A 1 82 ? -1.918 -17.068 -11.304 1.00 90.75 82 LEU A C 1
ATOM 683 O O . LEU A 1 82 ? -1.558 -17.115 -12.476 1.00 90.75 82 LEU A O 1
ATOM 687 N N . TYR A 1 83 ? -1.333 -16.252 -10.421 1.00 89.38 83 TYR A N 1
ATOM 688 C CA . TYR A 1 83 ? -0.230 -15.356 -10.780 1.00 89.38 83 TYR A CA 1
ATOM 689 C C . TYR A 1 83 ? 1.037 -16.116 -11.174 1.00 89.38 83 TYR A C 1
ATOM 691 O O . TYR A 1 83 ? 1.693 -15.714 -12.131 1.00 89.38 83 TYR A O 1
ATOM 699 N N . THR A 1 84 ? 1.369 -17.218 -10.497 1.00 85.25 84 THR A N 1
ATOM 700 C CA . THR A 1 84 ? 2.501 -18.070 -10.891 1.00 85.25 84 THR A CA 1
ATOM 701 C C . THR A 1 84 ? 2.283 -18.683 -12.276 1.00 85.25 84 THR A C 1
ATOM 703 O O . THR A 1 84 ? 3.188 -18.638 -13.105 1.00 85.25 84 THR A O 1
ATOM 706 N N . VAL A 1 85 ? 1.073 -19.168 -12.580 1.00 85.25 85 VAL A N 1
ATOM 707 C CA . VAL A 1 85 ? 0.731 -19.678 -13.920 1.00 85.25 85 VAL A CA 1
ATOM 708 C C . VAL A 1 85 ? 0.824 -18.571 -14.974 1.00 85.25 85 VAL A C 1
ATOM 710 O O . VAL A 1 85 ? 1.458 -18.766 -16.009 1.00 85.25 85 VAL A O 1
ATOM 713 N N . CYS A 1 86 ? 0.271 -17.382 -14.716 1.00 85.44 86 CYS A N 1
ATOM 714 C CA . CYS A 1 86 ? 0.374 -16.254 -15.646 1.00 85.44 86 CYS A CA 1
ATOM 715 C C . CYS A 1 86 ? 1.828 -15.834 -15.888 1.00 85.44 86 CYS A C 1
ATOM 717 O O . CYS A 1 86 ? 2.223 -15.638 -17.034 1.00 85.44 86 CYS A O 1
ATOM 719 N N . ASN A 1 87 ? 2.648 -15.771 -14.837 1.00 80.31 87 ASN A N 1
ATOM 720 C CA . ASN A 1 87 ? 4.074 -15.477 -14.961 1.00 80.31 87 ASN A CA 1
ATOM 721 C C . ASN A 1 87 ? 4.837 -16.557 -15.739 1.00 80.31 87 ASN A C 1
ATOM 723 O O . ASN A 1 87 ? 5.918 -16.269 -16.221 1.00 80.31 87 ASN A O 1
ATOM 727 N N . ARG A 1 88 ? 4.315 -17.777 -15.902 1.00 78.50 88 ARG A N 1
ATOM 728 C CA . ARG A 1 88 ? 4.919 -18.786 -16.786 1.00 78.50 88 ARG A CA 1
ATOM 729 C C . ARG A 1 88 ? 4.546 -18.607 -18.250 1.00 78.50 88 ARG A C 1
ATOM 731 O O . ARG A 1 88 ? 5.373 -18.878 -19.111 1.00 78.50 88 ARG A O 1
ATOM 738 N N . VAL A 1 89 ? 3.327 -18.148 -18.529 1.00 79.62 89 VAL A N 1
ATOM 739 C CA . VAL A 1 89 ? 2.875 -17.850 -19.899 1.00 79.62 89 VAL A CA 1
ATOM 740 C C . VAL A 1 89 ? 3.548 -16.581 -20.427 1.00 79.62 89 VAL A C 1
ATOM 742 O O . VAL A 1 89 ? 3.933 -16.520 -21.590 1.00 79.62 89 VAL A O 1
ATOM 745 N N . THR A 1 90 ? 3.736 -15.582 -19.564 1.00 74.94 90 THR A N 1
ATOM 746 C CA . THR A 1 90 ? 4.439 -14.332 -19.877 1.00 74.94 90 THR A CA 1
ATOM 747 C C . THR A 1 90 ? 5.614 -14.140 -18.912 1.00 74.94 90 THR A C 1
ATOM 749 O O . THR A 1 90 ? 5.511 -13.328 -17.982 1.00 74.94 90 THR A O 1
ATOM 752 N N . PRO A 1 91 ? 6.714 -14.903 -19.075 1.00 67.81 91 PRO A N 1
ATOM 753 C CA . PRO A 1 91 ? 7.834 -14.858 -18.150 1.00 67.81 91 PRO A CA 1
ATOM 754 C C . PRO A 1 91 ? 8.488 -13.483 -18.147 1.00 67.81 91 PRO A C 1
ATOM 756 O O . PRO A 1 91 ? 8.863 -12.971 -19.205 1.00 67.81 91 PRO A O 1
ATOM 759 N N . PRO A 1 92 ? 8.658 -12.856 -16.968 1.00 65.06 92 PRO A N 1
ATOM 760 C CA . PRO A 1 92 ? 9.547 -11.718 -16.883 1.00 65.06 92 PRO A CA 1
ATOM 761 C C . PRO A 1 92 ? 10.975 -12.175 -17.235 1.00 65.06 92 PRO A C 1
ATOM 763 O O . PRO A 1 92 ? 11.316 -13.339 -17.010 1.00 65.06 92 PRO A O 1
ATOM 766 N N . PRO A 1 93 ? 11.841 -11.272 -17.729 1.00 60.19 93 PRO A N 1
ATOM 767 C CA . PRO A 1 93 ? 13.151 -11.635 -18.282 1.00 60.19 93 PRO A CA 1
ATOM 768 C C . PRO A 1 93 ? 14.029 -12.506 -17.368 1.00 60.19 93 PRO A C 1
ATOM 770 O O . PRO A 1 93 ? 14.802 -13.328 -17.843 1.00 60.19 93 PRO A O 1
ATOM 773 N N . HIS A 1 94 ? 13.878 -12.364 -16.049 1.00 59.44 94 HIS A N 1
ATOM 774 C CA . HIS A 1 94 ? 14.648 -13.087 -15.034 1.00 59.44 94 HIS A CA 1
ATOM 775 C C . HIS A 1 94 ? 14.120 -14.499 -14.698 1.00 59.44 94 HIS A C 1
ATOM 777 O O . HIS A 1 94 ? 14.746 -15.195 -13.901 1.00 59.44 94 HIS A O 1
ATOM 783 N N . LEU A 1 95 ? 12.981 -14.930 -15.260 1.00 62.56 95 LEU A N 1
ATOM 784 C CA . LEU A 1 95 ? 12.364 -16.245 -14.997 1.00 62.56 95 LEU A CA 1
ATOM 785 C C . LEU A 1 95 ? 12.375 -17.194 -16.208 1.00 62.56 95 LEU A C 1
ATOM 787 O O . LEU A 1 95 ? 11.862 -18.304 -16.106 1.00 62.56 95 LEU A O 1
ATOM 791 N N . ILE A 1 96 ? 12.973 -16.792 -17.335 1.00 61.69 96 ILE A N 1
ATOM 792 C CA . ILE A 1 96 ? 12.903 -17.519 -18.618 1.00 61.69 96 ILE A CA 1
ATOM 793 C C . ILE A 1 96 ? 13.532 -18.933 -18.554 1.00 61.69 96 ILE A C 1
ATOM 795 O O . ILE A 1 96 ? 13.174 -19.791 -19.354 1.00 61.69 96 ILE A O 1
ATOM 799 N N . SER A 1 97 ? 14.413 -19.219 -17.587 1.00 58.12 97 SER A N 1
ATOM 800 C CA . SER A 1 97 ? 15.211 -20.460 -17.530 1.00 58.12 97 SER A CA 1
ATOM 801 C C . SER A 1 97 ? 15.056 -21.302 -16.249 1.00 58.12 97 SER A C 1
ATOM 803 O O . SER A 1 97 ? 15.888 -22.166 -15.977 1.00 58.12 97 SER A O 1
ATOM 805 N N . GLN A 1 98 ? 14.015 -21.077 -15.440 1.00 65.94 98 GLN A N 1
ATOM 806 C CA . GLN A 1 98 ? 13.857 -21.732 -14.129 1.00 65.94 98 GLN A CA 1
ATOM 807 C C . GLN A 1 98 ? 13.035 -23.040 -14.196 1.00 65.94 98 GLN A C 1
ATOM 809 O O . GLN A 1 98 ? 12.053 -23.153 -14.934 1.00 65.94 98 GLN A O 1
ATOM 814 N N . SER A 1 99 ? 13.396 -24.042 -13.384 1.00 71.06 99 SER A N 1
ATOM 815 C CA . SER A 1 99 ? 12.705 -25.346 -13.343 1.00 71.06 99 SER A CA 1
ATOM 816 C C . SER A 1 99 ? 11.325 -25.267 -12.671 1.00 71.06 99 SER A C 1
ATOM 818 O O . SER A 1 99 ? 11.045 -24.355 -11.899 1.00 71.06 99 SER A O 1
ATOM 820 N N . PHE A 1 100 ? 10.430 -26.230 -12.929 1.00 66.88 100 PHE A N 1
ATOM 821 C CA . PHE A 1 100 ? 9.108 -26.282 -12.272 1.00 66.88 100 PHE A CA 1
ATOM 822 C C . PHE A 1 100 ? 9.207 -26.395 -10.738 1.00 66.88 100 PHE A C 1
ATOM 824 O O . PHE A 1 100 ? 8.427 -25.781 -10.013 1.00 66.88 100 PHE A O 1
ATOM 831 N N . LEU A 1 101 ? 10.203 -27.133 -10.237 1.00 67.44 101 LEU A N 1
ATOM 832 C CA . LEU A 1 101 ? 10.471 -27.253 -8.802 1.00 67.44 101 LEU A CA 1
ATOM 833 C C . LEU A 1 101 ? 10.915 -25.921 -8.184 1.00 67.44 101 LEU A C 1
ATOM 835 O O . LEU A 1 101 ? 10.483 -25.595 -7.079 1.00 67.44 101 LEU A O 1
ATOM 839 N N . TYR A 1 102 ? 11.723 -25.131 -8.900 1.00 69.88 102 TYR A N 1
ATOM 840 C CA . TYR A 1 102 ? 12.094 -23.786 -8.462 1.00 69.88 102 TYR A CA 1
ATOM 841 C C . TYR A 1 102 ? 10.856 -22.900 -8.309 1.00 69.88 102 TYR A C 1
ATOM 843 O O . TYR A 1 102 ? 10.678 -22.260 -7.275 1.00 69.88 102 TYR A O 1
ATOM 851 N N . ASP A 1 103 ? 9.943 -22.935 -9.276 1.00 66.88 103 ASP A N 1
ATOM 852 C CA . ASP A 1 103 ? 8.707 -22.160 -9.199 1.00 66.88 103 ASP A CA 1
ATOM 853 C C . ASP A 1 103 ? 7.796 -22.566 -8.053 1.00 66.88 103 ASP A C 1
ATOM 855 O O . ASP A 1 103 ? 7.150 -21.699 -7.473 1.00 66.88 103 ASP A O 1
ATOM 859 N N . LEU A 1 104 ? 7.754 -23.850 -7.693 1.00 67.88 104 LEU A N 1
ATOM 860 C CA . LEU A 1 104 ? 6.967 -24.314 -6.555 1.00 67.88 104 LEU A CA 1
ATOM 861 C C . LEU A 1 104 ? 7.565 -23.841 -5.219 1.00 67.88 104 LEU A C 1
ATOM 863 O O . LEU A 1 104 ? 6.832 -23.424 -4.322 1.00 67.88 104 LEU A O 1
ATOM 867 N N . ILE A 1 105 ? 8.895 -23.846 -5.094 1.00 68.44 105 ILE A N 1
ATOM 868 C CA . ILE A 1 105 ? 9.591 -23.313 -3.913 1.00 68.44 105 ILE A CA 1
ATOM 869 C C . ILE A 1 105 ? 9.363 -21.800 -3.811 1.00 68.44 105 ILE A C 1
ATOM 871 O O . ILE A 1 105 ? 8.997 -21.295 -2.750 1.00 68.44 105 ILE A O 1
ATOM 875 N N . ILE A 1 106 ? 9.504 -21.076 -4.923 1.00 70.31 106 ILE A N 1
ATOM 876 C CA . ILE A 1 106 ? 9.264 -19.630 -5.005 1.00 70.31 106 ILE A CA 1
ATOM 877 C C . ILE A 1 106 ? 7.791 -19.297 -4.761 1.00 70.31 106 ILE A C 1
ATOM 879 O O . ILE A 1 106 ? 7.502 -18.323 -4.073 1.00 70.31 106 ILE A O 1
ATOM 883 N N . PHE A 1 107 ? 6.860 -20.126 -5.234 1.00 71.25 107 PHE A N 1
ATOM 884 C CA . PHE A 1 107 ? 5.423 -19.980 -5.005 1.00 71.25 107 PHE A CA 1
ATOM 885 C C . PHE A 1 107 ? 5.087 -19.909 -3.510 1.00 71.25 107 PHE A C 1
ATOM 887 O O . PHE A 1 107 ? 4.282 -19.063 -3.111 1.00 71.25 107 PHE A O 1
ATOM 894 N N . ILE A 1 108 ? 5.725 -20.744 -2.683 1.00 70.75 108 ILE A N 1
ATOM 895 C CA . ILE A 1 108 ? 5.533 -20.740 -1.225 1.00 70.75 108 ILE A CA 1
ATOM 896 C C . ILE A 1 108 ? 6.344 -19.616 -0.574 1.00 70.75 108 ILE A C 1
ATOM 898 O O . ILE A 1 108 ? 5.847 -18.902 0.298 1.00 70.75 108 ILE A O 1
ATOM 902 N N . ALA A 1 109 ? 7.600 -19.466 -0.985 1.00 78.94 109 ALA A N 1
ATOM 903 C CA . ALA A 1 109 ? 8.578 -18.678 -0.256 1.00 78.94 109 ALA A CA 1
ATOM 904 C C . ALA A 1 109 ? 8.587 -17.184 -0.599 1.00 78.94 109 ALA A C 1
ATOM 906 O O . ALA A 1 109 ? 9.042 -16.367 0.202 1.00 78.94 109 ALA A O 1
ATOM 907 N N . ARG A 1 110 ? 8.115 -16.804 -1.787 1.00 85.19 110 ARG A N 1
ATOM 908 C CA . ARG A 1 110 ? 8.139 -15.427 -2.284 1.00 85.19 110 ARG A CA 1
ATOM 909 C C . ARG A 1 110 ? 6.758 -15.060 -2.826 1.00 85.19 110 ARG A C 1
ATOM 911 O O . ARG A 1 110 ? 6.398 -15.450 -3.939 1.00 85.19 110 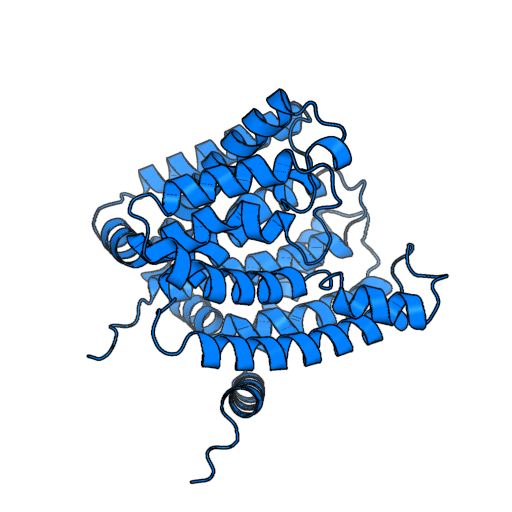ARG A O 1
ATOM 918 N N . PRO A 1 111 ? 5.966 -14.294 -2.057 1.00 87.62 111 PRO A N 1
ATOM 919 C CA . PRO A 1 111 ? 4.707 -13.762 -2.553 1.00 87.62 111 PRO A CA 1
ATOM 920 C C . PRO A 1 111 ? 4.917 -13.030 -3.884 1.00 87.62 111 PRO A C 1
ATOM 922 O O . PRO A 1 111 ? 5.841 -12.224 -4.011 1.00 87.62 111 PRO A O 1
ATOM 925 N N . ASN A 1 112 ? 4.055 -13.296 -4.869 1.00 85.38 112 ASN A N 1
ATOM 926 C CA . ASN A 1 112 ? 4.125 -12.641 -6.174 1.00 85.38 112 ASN A CA 1
ATOM 927 C C . ASN A 1 112 ? 3.998 -11.111 -6.047 1.00 85.38 112 ASN A C 1
ATOM 929 O O . ASN A 1 112 ? 3.531 -10.584 -5.034 1.00 85.38 112 ASN A O 1
ATOM 933 N N . TRP A 1 113 ? 4.374 -10.407 -7.120 1.00 87.25 113 TRP A N 1
ATOM 934 C CA . TRP A 1 113 ? 4.493 -8.944 -7.226 1.00 87.25 113 TRP A CA 1
ATOM 935 C C . TRP A 1 113 ? 3.455 -8.127 -6.448 1.00 87.25 113 TRP A C 1
ATOM 937 O O . TRP A 1 113 ? 3.848 -7.212 -5.732 1.00 87.25 113 TRP A O 1
ATOM 947 N N . ILE A 1 114 ? 2.167 -8.478 -6.526 1.00 91.62 114 ILE A N 1
ATOM 948 C CA . ILE A 1 114 ? 1.111 -7.796 -5.766 1.00 91.62 114 ILE A CA 1
ATOM 949 C C . ILE A 1 114 ? 0.682 -8.557 -4.500 1.00 91.62 114 ILE A C 1
ATOM 951 O O . ILE A 1 114 ? 0.196 -7.931 -3.562 1.00 91.62 114 ILE A O 1
ATOM 955 N N . MET A 1 115 ? 0.876 -9.882 -4.440 1.00 94.19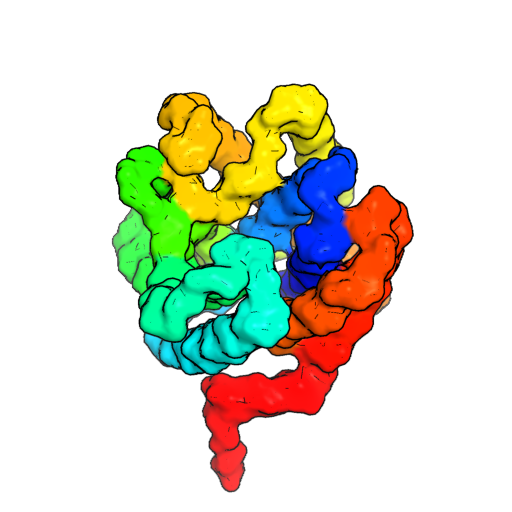 115 MET A N 1
ATOM 956 C CA . MET A 1 115 ? 0.368 -10.795 -3.396 1.00 94.19 115 MET A CA 1
ATOM 957 C C . MET A 1 115 ? 1.035 -10.613 -2.031 1.00 94.19 115 MET A C 1
ATOM 959 O O . MET A 1 115 ? 0.470 -11.011 -1.010 1.00 94.19 115 MET A O 1
ATOM 963 N N . TRP A 1 116 ? 2.211 -9.984 -1.995 1.00 94.88 116 TRP A N 1
ATOM 964 C CA . TRP A 1 116 ? 2.922 -9.679 -0.753 1.00 94.88 116 TRP A CA 1
ATOM 965 C C . TRP A 1 116 ? 2.037 -8.973 0.276 1.00 94.88 116 TRP A C 1
ATOM 967 O O . TRP A 1 116 ? 2.118 -9.288 1.458 1.00 94.88 116 TRP A O 1
ATOM 977 N N . TYR A 1 117 ? 1.152 -8.070 -0.162 1.00 95.88 117 TYR A N 1
ATOM 978 C CA . TYR A 1 117 ? 0.297 -7.315 0.748 1.00 95.88 117 TYR A CA 1
ATOM 979 C C . TYR A 1 117 ? -0.688 -8.231 1.478 1.00 95.88 117 TYR A C 1
ATOM 981 O O . TYR A 1 117 ? -0.870 -8.101 2.686 1.00 95.88 117 TYR A O 1
ATOM 989 N N . LEU A 1 118 ? -1.301 -9.185 0.768 1.00 95.31 118 LEU A N 1
ATOM 990 C CA . LEU A 1 118 ? -2.228 -10.144 1.366 1.00 95.31 118 LEU A CA 1
ATOM 991 C C . LEU A 1 118 ? -1.514 -11.063 2.366 1.00 95.31 118 LEU A C 1
ATOM 993 O O . LEU A 1 118 ? -2.051 -11.339 3.439 1.00 95.31 118 LEU A O 1
ATOM 997 N N . TYR A 1 119 ? -0.287 -11.472 2.036 1.00 95.56 119 TYR A N 1
ATOM 998 C CA . TYR A 1 119 ? 0.572 -12.243 2.931 1.00 95.56 119 TYR A CA 1
ATOM 999 C C . TYR A 1 119 ? 0.921 -11.456 4.204 1.00 95.56 119 TYR A C 1
ATOM 1001 O O . TYR A 1 119 ? 0.639 -11.907 5.316 1.00 95.56 119 TYR A O 1
ATOM 1009 N N . SER A 1 120 ? 1.435 -10.232 4.053 1.00 97.12 120 SER A N 1
ATOM 1010 C CA . SER A 1 120 ? 1.735 -9.328 5.169 1.00 97.12 120 SER A CA 1
ATOM 1011 C C . SER A 1 120 ? 0.499 -9.020 6.015 1.00 97.12 120 SER A C 1
ATOM 1013 O O . SER A 1 120 ? 0.598 -8.973 7.237 1.00 97.12 120 SER A O 1
ATOM 1015 N N . LEU A 1 121 ? -0.680 -8.879 5.402 1.00 96.62 121 LEU A N 1
ATOM 1016 C CA . LEU A 1 121 ? -1.933 -8.633 6.116 1.00 96.62 121 LEU A CA 1
ATOM 1017 C C . LEU A 1 121 ? -2.301 -9.786 7.056 1.00 96.62 121 LEU A C 1
ATOM 1019 O O . LEU A 1 121 ? -2.732 -9.538 8.184 1.00 96.62 121 LEU A O 1
ATOM 1023 N N . MET A 1 122 ? -2.100 -11.035 6.626 1.00 96.25 122 MET A N 1
ATOM 1024 C CA . MET A 1 122 ? -2.287 -12.201 7.494 1.00 96.25 122 MET A CA 1
ATOM 1025 C C . MET A 1 122 ? -1.317 -12.177 8.677 1.00 96.25 122 MET A C 1
ATOM 1027 O O . MET A 1 122 ? -1.736 -12.404 9.814 1.00 96.25 122 MET A O 1
ATOM 1031 N N . LEU A 1 123 ? -0.047 -11.837 8.434 1.00 96.81 123 LEU A N 1
ATOM 1032 C CA . LEU A 1 123 ? 0.952 -11.714 9.495 1.00 96.81 123 LEU A CA 1
ATOM 1033 C C . LEU A 1 123 ? 0.613 -10.586 10.472 1.00 96.81 123 LEU A C 1
ATOM 1035 O O . LEU A 1 123 ? 0.643 -10.802 11.679 1.00 96.81 123 LEU A O 1
ATOM 1039 N N . TRP A 1 124 ? 0.203 -9.410 9.996 1.00 97.69 124 TRP A N 1
ATOM 1040 C CA . TRP A 1 124 ? -0.239 -8.321 10.871 1.00 97.69 124 TRP A CA 1
ATOM 1041 C C . TRP A 1 124 ? -1.443 -8.724 11.720 1.00 97.69 124 TRP A C 1
ATOM 1043 O O . TRP A 1 124 ? -1.483 -8.413 12.911 1.00 97.69 124 TRP A O 1
ATOM 1053 N N . TYR A 1 125 ? -2.402 -9.461 11.154 1.00 96.25 125 TYR A N 1
ATOM 1054 C CA . TYR A 1 125 ? -3.556 -9.968 11.902 1.00 96.25 125 TYR A CA 1
ATOM 1055 C C . TYR A 1 125 ? -3.152 -10.963 12.995 1.00 96.25 125 TYR A C 1
ATOM 1057 O O . TYR A 1 125 ? -3.793 -10.977 14.045 1.00 96.25 125 TYR A O 1
ATOM 1065 N N . ALA A 1 126 ? -2.105 -11.761 12.771 1.00 95.50 126 ALA A N 1
ATOM 1066 C CA . ALA A 1 126 ? -1.570 -12.699 13.756 1.00 95.50 126 ALA A CA 1
ATOM 1067 C C . ALA A 1 126 ? -0.708 -12.009 14.830 1.00 95.50 126 ALA A C 1
ATOM 1069 O O . ALA A 1 126 ? -0.811 -12.337 16.010 1.00 95.50 126 ALA A O 1
ATOM 1070 N N . LEU A 1 127 ? 0.106 -11.024 14.440 1.00 95.62 127 LEU A N 1
ATOM 1071 C CA . LEU A 1 127 ? 1.009 -10.295 15.335 1.00 95.62 127 LEU A CA 1
ATOM 1072 C C . LEU A 1 127 ? 0.263 -9.322 16.254 1.00 95.62 127 LEU A C 1
ATOM 1074 O O . LEU A 1 127 ? 0.627 -9.158 17.417 1.00 95.62 127 LEU A O 1
ATOM 1078 N N . THR A 1 128 ? -0.793 -8.675 15.757 1.00 95.00 128 THR A N 1
ATOM 1079 C CA . THR A 1 128 ? -1.462 -7.587 16.488 1.00 95.00 128 THR A CA 1
ATOM 1080 C C . THR A 1 128 ? -2.053 -8.022 17.837 1.00 95.00 128 THR A C 1
ATOM 1082 O O . THR A 1 128 ? -1.794 -7.329 18.819 1.00 95.00 128 THR A O 1
ATOM 1085 N N . PRO A 1 129 ? -2.771 -9.158 17.967 1.00 92.50 129 PRO A N 1
ATOM 1086 C CA . PRO A 1 129 ? -3.255 -9.638 19.266 1.00 92.50 129 PRO A CA 1
ATOM 1087 C C . PRO A 1 129 ? -2.145 -9.908 20.292 1.00 92.50 129 PRO A C 1
ATOM 1089 O O . PRO A 1 129 ? -2.389 -9.811 21.493 1.00 92.50 129 PRO A O 1
ATOM 1092 N N . LEU A 1 130 ? -0.937 -10.258 19.836 1.00 92.81 130 LEU A N 1
ATOM 1093 C CA . LEU A 1 130 ? 0.224 -10.471 20.703 1.00 92.81 130 LEU A CA 1
ATOM 1094 C C . LEU A 1 130 ? 0.811 -9.129 21.147 1.00 92.81 130 LEU A C 1
ATOM 1096 O O . LEU A 1 130 ? 0.996 -8.901 22.339 1.00 92.81 130 LEU A O 1
ATOM 1100 N N . LEU A 1 131 ? 1.019 -8.215 20.196 1.00 94.06 131 LEU A N 1
ATOM 1101 C CA . LEU A 1 131 ? 1.591 -6.893 20.454 1.00 94.06 131 LEU A CA 1
ATOM 1102 C C . LEU A 1 131 ? 0.680 -6.023 21.322 1.00 94.06 131 LEU A C 1
ATOM 1104 O O . LEU A 1 131 ? 1.177 -5.286 22.162 1.00 94.06 131 LEU A O 1
ATOM 1108 N N . GLN A 1 132 ? -0.643 -6.139 21.189 1.00 89.44 132 GLN A N 1
ATOM 1109 C CA . GLN A 1 132 ? -1.611 -5.385 21.998 1.00 89.44 132 GLN A CA 1
ATOM 1110 C C . GLN A 1 132 ? -1.522 -5.659 23.503 1.00 89.44 132 GLN A C 1
ATOM 1112 O O . GLN A 1 132 ? -1.966 -4.827 24.291 1.00 89.44 132 GLN A O 1
ATOM 1117 N N . LYS A 1 133 ? -0.940 -6.791 23.916 1.00 90.75 133 LYS A N 1
ATOM 1118 C CA . LYS A 1 133 ? -0.685 -7.079 25.335 1.00 90.75 133 LYS A CA 1
ATOM 1119 C C . LYS A 1 133 ? 0.423 -6.191 25.914 1.00 90.75 133 LYS A C 1
ATOM 1121 O O . LYS A 1 133 ? 0.505 -6.026 27.126 1.00 90.75 133 LYS A O 1
ATOM 1126 N N . CYS A 1 134 ? 1.263 -5.607 25.060 1.00 93.50 134 CYS A N 1
ATOM 1127 C CA . CYS A 1 134 ? 2.369 -4.745 25.449 1.00 93.50 134 CYS A CA 1
ATOM 1128 C C . CYS A 1 134 ? 1.971 -3.265 25.354 1.00 93.50 134 CYS A C 1
ATOM 1130 O O . CYS A 1 134 ? 1.573 -2.775 24.294 1.00 93.50 134 CYS A O 1
ATOM 1132 N N . ARG A 1 135 ? 2.195 -2.506 26.437 1.00 92.31 135 ARG A N 1
ATOM 1133 C CA . ARG A 1 135 ? 1.974 -1.045 26.474 1.00 92.31 135 ARG A CA 1
ATOM 1134 C C . ARG A 1 135 ? 2.774 -0.293 25.400 1.00 92.31 135 ARG A C 1
ATOM 1136 O O . ARG A 1 135 ? 2.308 0.716 24.887 1.00 92.31 135 ARG A O 1
ATOM 1143 N N . PHE A 1 136 ? 3.948 -0.808 25.033 1.00 94.19 136 PHE A N 1
ATOM 1144 C CA . PHE A 1 136 ? 4.867 -0.203 24.061 1.00 94.19 136 PHE A CA 1
ATOM 1145 C C . PHE A 1 136 ? 4.760 -0.805 22.649 1.00 94.19 136 PHE A C 1
ATOM 1147 O O . PHE A 1 136 ? 5.711 -0.738 21.877 1.00 94.19 136 PHE A O 1
ATOM 1154 N N . SER A 1 137 ? 3.618 -1.402 22.297 1.00 95.62 137 SER A N 1
ATOM 1155 C CA . SER A 1 137 ? 3.383 -2.063 21.000 1.00 95.62 137 SER A CA 1
ATOM 1156 C C . SER A 1 137 ? 3.813 -1.249 19.772 1.00 95.62 137 SER A C 1
ATOM 1158 O O . SER A 1 137 ? 4.458 -1.790 18.875 1.00 95.62 137 SER A O 1
ATOM 1160 N N . LEU A 1 138 ? 3.518 0.055 19.745 1.00 96.00 138 LEU A N 1
ATOM 1161 C CA . LEU A 1 138 ? 3.931 0.934 18.653 1.00 96.00 138 LEU A CA 1
ATOM 1162 C C . LEU A 1 138 ? 5.456 1.112 18.603 1.00 96.00 138 LEU A C 1
ATOM 1164 O O . LEU A 1 138 ? 6.054 0.957 17.540 1.00 96.00 138 LEU A O 1
ATOM 1168 N N . ALA A 1 139 ? 6.100 1.363 19.744 1.00 96.81 139 ALA A N 1
ATOM 1169 C CA . ALA A 1 139 ? 7.556 1.483 19.814 1.00 96.81 139 ALA A CA 1
ATOM 1170 C C . ALA A 1 139 ? 8.248 0.178 19.384 1.00 96.81 139 ALA A C 1
ATOM 1172 O O . ALA A 1 139 ? 9.195 0.220 18.603 1.00 96.81 139 ALA A O 1
ATOM 1173 N N . LEU A 1 140 ? 7.717 -0.978 19.801 1.00 97.25 140 LEU A N 1
ATOM 1174 C CA . LEU A 1 140 ? 8.193 -2.293 19.363 1.00 97.25 140 LEU A CA 1
ATOM 1175 C C . LEU A 1 140 ? 8.054 -2.480 17.851 1.00 97.25 140 LEU A C 1
ATOM 1177 O O . LEU A 1 140 ? 8.964 -3.004 17.219 1.00 97.25 140 LEU A O 1
ATOM 1181 N N . SER A 1 141 ? 6.952 -2.025 17.248 1.00 97.69 141 SER A N 1
ATOM 1182 C CA . SER A 1 141 ? 6.809 -2.096 15.792 1.00 97.69 141 SER A CA 1
ATOM 1183 C C . SER A 1 141 ? 7.801 -1.201 15.053 1.00 97.69 141 SER A C 1
ATOM 1185 O O . SER A 1 141 ? 8.333 -1.621 14.028 1.00 97.69 141 SER A O 1
ATOM 1187 N N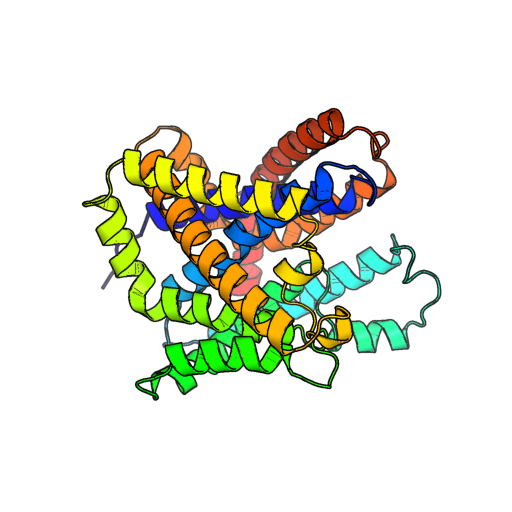 . CYS A 1 142 ? 8.092 -0.000 15.567 1.00 97.69 142 CYS A N 1
ATOM 1188 C CA . CYS A 1 142 ? 9.111 0.877 14.989 1.00 97.69 142 CYS A CA 1
ATOM 1189 C C . CYS A 1 142 ? 10.503 0.252 15.121 1.00 97.69 142 CYS A C 1
ATOM 1191 O O . CYS A 1 142 ? 11.251 0.222 14.150 1.00 97.69 142 CYS A O 1
ATOM 1193 N N . ALA A 1 143 ? 10.823 -0.317 16.287 1.00 97.38 143 ALA A N 1
ATOM 1194 C CA . ALA A 1 143 ? 12.068 -1.047 16.493 1.00 97.38 143 ALA A CA 1
ATOM 1195 C C . ALA A 1 143 ? 12.185 -2.240 15.531 1.00 97.38 143 ALA A C 1
ATOM 1197 O O . ALA A 1 143 ? 13.230 -2.419 14.917 1.00 97.38 143 ALA A O 1
ATOM 1198 N N . ALA A 1 144 ? 11.107 -3.003 15.322 1.00 97.00 144 ALA A N 1
ATOM 1199 C CA . ALA A 1 144 ? 11.083 -4.109 14.366 1.00 97.00 144 ALA A CA 1
ATOM 1200 C C . ALA A 1 144 ? 11.275 -3.640 12.912 1.00 97.00 144 ALA A C 1
ATOM 1202 O O . ALA A 1 144 ? 11.989 -4.290 12.152 1.00 97.00 144 ALA A O 1
ATOM 1203 N N . ALA A 1 145 ? 10.682 -2.504 12.529 1.00 97.00 145 ALA A N 1
ATOM 1204 C CA . ALA A 1 145 ? 10.866 -1.903 11.209 1.00 97.00 145 ALA A CA 1
ATOM 1205 C C . ALA A 1 145 ? 12.327 -1.493 10.954 1.00 97.00 145 ALA A C 1
ATOM 1207 O O . ALA A 1 145 ? 12.841 -1.713 9.859 1.00 97.00 145 ALA A O 1
ATOM 1208 N N . LEU A 1 146 ? 13.006 -0.935 11.963 1.00 97.25 146 LEU A N 1
ATOM 1209 C CA . LEU A 1 146 ? 14.428 -0.591 11.877 1.00 97.25 146 LEU A CA 1
ATOM 1210 C C . LEU A 1 146 ? 15.309 -1.845 11.892 1.00 97.25 146 LEU A C 1
ATOM 1212 O O . LEU A 1 146 ? 16.178 -1.986 11.036 1.00 97.25 146 LEU A O 1
ATOM 1216 N N . ALA A 1 147 ? 15.043 -2.791 12.796 1.00 96.50 147 ALA A N 1
ATOM 1217 C CA . ALA A 1 147 ? 15.786 -4.046 12.915 1.00 96.50 147 ALA A CA 1
ATOM 1218 C C . ALA A 1 147 ? 15.718 -4.892 11.634 1.00 96.50 147 ALA A C 1
ATOM 1220 O O . ALA A 1 147 ? 16.706 -5.517 11.261 1.00 96.50 147 ALA A O 1
ATOM 1221 N N . ALA A 1 148 ? 14.591 -4.862 10.914 1.00 95.69 148 ALA A N 1
ATOM 1222 C CA . ALA A 1 148 ? 14.471 -5.503 9.606 1.00 95.69 148 ALA A CA 1
ATOM 1223 C C . ALA A 1 148 ? 15.490 -4.960 8.587 1.00 95.69 148 ALA A C 1
ATOM 1225 O O . ALA A 1 148 ? 15.975 -5.712 7.750 1.00 95.69 148 ALA A O 1
ATOM 1226 N N . GLY A 1 149 ? 15.853 -3.677 8.675 1.00 93.94 149 GLY A N 1
ATOM 1227 C CA . GLY A 1 149 ? 16.901 -3.085 7.842 1.00 93.94 149 GLY A CA 1
ATOM 1228 C C . GLY A 1 149 ? 18.304 -3.610 8.163 1.00 93.94 149 GLY A C 1
ATOM 1229 O O . GLY A 1 149 ? 19.119 -3.750 7.258 1.00 93.94 149 GLY A O 1
ATOM 1230 N N . TRP A 1 150 ? 18.562 -3.967 9.422 1.00 96.31 150 TRP A N 1
ATOM 1231 C CA . TRP A 1 150 ? 19.843 -4.520 9.885 1.00 96.31 150 TRP A CA 1
ATOM 1232 C C . TRP A 1 150 ? 19.975 -6.033 9.686 1.00 96.31 150 TRP A C 1
ATOM 1234 O O . TRP A 1 150 ? 21.050 -6.590 9.908 1.00 96.31 150 TRP A O 1
ATOM 1244 N N . ALA A 1 151 ? 18.898 -6.710 9.285 1.00 94.94 151 ALA A N 1
ATOM 1245 C CA . ALA A 1 151 ? 18.895 -8.151 9.088 1.00 94.94 151 ALA A CA 1
ATOM 1246 C C . ALA A 1 151 ? 19.993 -8.586 8.103 1.00 94.94 151 ALA A C 1
ATOM 1248 O O . ALA A 1 151 ? 20.113 -8.043 7.008 1.00 94.94 151 ALA A O 1
ATOM 1249 N N . THR A 1 152 ? 20.766 -9.603 8.482 1.00 92.00 152 THR A N 1
ATOM 1250 C CA . THR A 1 152 ? 21.833 -10.190 7.652 1.00 92.00 152 THR A CA 1
ATOM 1251 C C . THR A 1 152 ? 21.326 -11.269 6.690 1.00 92.00 152 THR A C 1
ATOM 1253 O O . THR A 1 152 ? 22.071 -11.743 5.839 1.00 92.00 152 THR A O 1
ATOM 1256 N N . TRP A 1 153 ? 20.054 -11.654 6.803 1.00 91.88 153 TRP A N 1
ATOM 1257 C CA . TRP A 1 153 ? 19.376 -12.609 5.926 1.00 91.88 153 TRP A CA 1
ATOM 1258 C C . TRP A 1 153 ? 18.507 -11.887 4.885 1.00 91.88 153 TRP A C 1
ATOM 1260 O O . TRP A 1 153 ? 18.156 -10.717 5.047 1.00 91.88 153 TRP A O 1
ATOM 1270 N N . ASP A 1 154 ? 18.151 -12.584 3.803 1.00 90.19 154 ASP A N 1
ATOM 1271 C CA . ASP A 1 154 ? 17.366 -12.018 2.700 1.00 90.19 154 ASP A CA 1
ATOM 1272 C C . ASP A 1 154 ? 15.918 -11.721 3.135 1.00 90.19 154 ASP A C 1
ATOM 1274 O O . ASP A 1 154 ? 15.062 -12.604 3.227 1.00 90.19 154 ASP A O 1
ATOM 1278 N N . THR A 1 155 ? 15.636 -10.440 3.367 1.00 92.25 155 THR A N 1
ATOM 1279 C CA . THR A 1 155 ? 14.330 -9.962 3.854 1.00 92.25 155 THR A CA 1
ATOM 1280 C C . THR A 1 155 ? 13.200 -10.025 2.827 1.00 92.25 155 THR A C 1
ATOM 1282 O O . THR A 1 155 ? 12.032 -9.828 3.185 1.00 92.25 155 THR A O 1
ATOM 1285 N N . TYR A 1 156 ? 13.513 -10.356 1.570 1.00 90.31 156 TYR A N 1
ATOM 1286 C CA . TYR A 1 156 ? 12.512 -10.588 0.535 1.00 90.31 156 TYR A CA 1
ATOM 1287 C C . TYR A 1 156 ? 11.748 -11.900 0.767 1.00 90.31 156 TYR A C 1
ATOM 1289 O O . TYR A 1 156 ? 10.580 -12.016 0.379 1.00 90.31 156 TYR A O 1
ATOM 1297 N N . TRP A 1 157 ? 12.369 -12.880 1.438 1.00 90.06 157 TRP A N 1
ATOM 1298 C CA . TRP A 1 157 ? 11.719 -14.144 1.786 1.00 90.06 157 TRP A CA 1
ATOM 1299 C C . TRP A 1 157 ? 10.497 -13.896 2.661 1.00 90.06 157 TRP A C 1
ATOM 1301 O O . TRP A 1 157 ? 10.529 -13.133 3.630 1.00 90.06 157 TRP A O 1
ATOM 1311 N N . PHE A 1 158 ? 9.387 -14.518 2.267 1.00 90.00 158 PHE A N 1
ATOM 1312 C CA . PHE A 1 158 ? 8.075 -14.379 2.891 1.00 90.00 158 PHE A CA 1
ATOM 1313 C C . PHE A 1 158 ? 7.616 -12.916 3.031 1.00 90.00 158 PHE A C 1
ATOM 1315 O O . PHE A 1 158 ? 6.784 -12.595 3.875 1.00 90.00 158 PHE A O 1
ATOM 1322 N N . SER A 1 159 ? 8.165 -11.998 2.223 1.00 93.06 159 SER A N 1
ATOM 1323 C CA . SER A 1 159 ? 7.910 -10.558 2.323 1.00 93.06 159 SER A CA 1
ATOM 1324 C C . SER A 1 159 ? 8.091 -10.002 3.750 1.00 93.06 159 SER A C 1
ATOM 1326 O O . SER A 1 159 ? 7.376 -9.077 4.166 1.00 93.06 159 SER A O 1
ATOM 1328 N N . LEU A 1 160 ? 9.016 -10.566 4.533 1.00 93.81 160 LEU A N 1
ATOM 1329 C CA . LEU A 1 160 ? 9.197 -10.182 5.934 1.00 93.81 160 LEU A CA 1
ATOM 1330 C C . LEU A 1 160 ? 9.702 -8.749 6.074 1.00 93.81 160 LEU A C 1
ATOM 1332 O O . LEU A 1 160 ? 9.202 -8.034 6.941 1.00 93.81 160 LEU A O 1
ATOM 1336 N N . GLY A 1 161 ? 10.590 -8.299 5.180 1.00 94.88 161 GLY A N 1
ATOM 1337 C CA . GLY A 1 161 ? 11.042 -6.909 5.127 1.00 94.88 161 GLY A CA 1
ATOM 1338 C C . GLY A 1 161 ? 9.853 -5.953 5.101 1.00 94.88 161 GLY A C 1
ATOM 1339 O O . GLY A 1 161 ? 9.640 -5.197 6.049 1.00 94.88 161 GLY A O 1
ATOM 1340 N N . ARG A 1 162 ? 8.983 -6.076 4.089 1.00 95.25 162 ARG A N 1
ATOM 1341 C CA . ARG A 1 162 ? 7.798 -5.207 3.947 1.00 95.25 162 ARG A CA 1
ATOM 1342 C C . ARG A 1 162 ? 6.858 -5.334 5.140 1.00 95.25 162 ARG A C 1
ATOM 1344 O O . ARG A 1 162 ? 6.353 -4.333 5.641 1.00 95.25 162 ARG A O 1
ATOM 1351 N N . THR A 1 163 ? 6.643 -6.563 5.612 1.00 97.25 163 THR A N 1
ATOM 1352 C CA . THR A 1 163 ? 5.757 -6.839 6.748 1.00 97.25 163 THR A CA 1
ATOM 1353 C C . THR A 1 163 ? 6.205 -6.070 7.988 1.00 97.25 163 THR A C 1
ATOM 1355 O O . THR A 1 163 ? 5.387 -5.391 8.605 1.00 97.25 163 THR A O 1
ATOM 1358 N N . LEU A 1 164 ? 7.488 -6.131 8.340 1.00 97.38 164 LEU A N 1
ATOM 1359 C CA . LEU A 1 164 ? 8.020 -5.442 9.516 1.00 97.38 164 LEU A CA 1
ATOM 1360 C C . LEU A 1 164 ? 8.096 -3.929 9.297 1.00 97.38 164 LEU A C 1
ATOM 1362 O O . LEU A 1 164 ? 7.704 -3.167 10.176 1.00 97.38 164 LEU A O 1
ATOM 1366 N N . CYS A 1 165 ? 8.503 -3.491 8.105 1.00 96.88 165 CYS A N 1
ATOM 1367 C CA . CYS A 1 165 ? 8.630 -2.073 7.770 1.00 96.88 165 CYS A CA 1
ATOM 1368 C C . CYS A 1 165 ? 7.299 -1.314 7.852 1.00 96.88 165 CYS A C 1
ATOM 1370 O O . CYS A 1 165 ? 7.277 -0.162 8.283 1.00 96.88 165 CYS A O 1
ATOM 1372 N N . PHE A 1 166 ? 6.188 -1.949 7.463 1.00 98.06 166 PHE A N 1
ATOM 1373 C CA . PHE A 1 166 ? 4.865 -1.320 7.485 1.00 98.06 166 PHE A CA 1
ATOM 1374 C C . PHE A 1 166 ? 4.018 -1.663 8.724 1.00 98.06 166 PHE A C 1
ATOM 1376 O O . PHE A 1 166 ? 2.948 -1.078 8.909 1.00 98.06 166 PHE A O 1
ATOM 1383 N N . LEU A 1 167 ? 4.496 -2.541 9.614 1.00 98.06 167 LEU A N 1
ATOM 1384 C CA . LEU A 1 167 ? 3.816 -2.881 10.870 1.00 98.06 167 LEU A CA 1
ATOM 1385 C C . LEU A 1 167 ? 3.460 -1.647 11.733 1.00 98.06 167 LEU A C 1
ATOM 1387 O O . LEU A 1 167 ? 2.333 -1.615 12.240 1.00 98.06 167 LEU A O 1
ATOM 1391 N N . PRO A 1 168 ? 4.318 -0.608 11.864 1.00 98.12 168 PRO A N 1
ATOM 1392 C CA . PRO A 1 168 ? 3.961 0.611 12.594 1.00 98.12 168 PRO A CA 1
ATOM 1393 C C . PRO A 1 168 ? 2.700 1.287 12.065 1.00 98.12 168 PRO A C 1
ATOM 1395 O O . PRO A 1 168 ? 1.824 1.653 12.844 1.00 98.12 168 PRO A O 1
ATOM 1398 N N . PHE A 1 169 ? 2.551 1.398 10.743 1.00 98.31 169 PHE A N 1
ATOM 1399 C CA . PHE A 1 169 ? 1.368 2.010 10.132 1.00 98.31 169 PHE A CA 1
ATOM 1400 C C . PHE A 1 169 ? 0.108 1.192 10.399 1.00 98.31 169 PHE A C 1
ATOM 1402 O O . PHE A 1 169 ? -0.952 1.764 10.656 1.00 98.31 169 PHE A O 1
ATOM 1409 N N . PHE A 1 170 ? 0.222 -0.140 10.394 1.00 98.31 170 PHE A N 1
ATOM 1410 C CA . PHE A 1 170 ? -0.898 -1.021 10.709 1.00 98.31 170 PHE A CA 1
ATOM 1411 C C . PHE A 1 170 ? -1.366 -0.817 12.155 1.00 98.31 170 PHE A C 1
ATOM 1413 O O . PHE A 1 170 ? -2.559 -0.619 12.396 1.00 98.31 170 PHE A O 1
ATOM 1420 N N . LEU A 1 171 ? -0.438 -0.815 13.120 1.00 97.50 171 LEU A N 1
ATOM 1421 C CA . LEU A 1 171 ? -0.767 -0.604 14.532 1.00 97.50 171 LEU A CA 1
ATOM 1422 C C . LEU A 1 171 ? -1.280 0.813 14.805 1.00 97.50 171 LEU A C 1
ATOM 1424 O O . LEU A 1 171 ? -2.269 0.958 15.520 1.00 97.50 171 LEU A O 1
ATOM 1428 N N . LEU A 1 172 ? -0.690 1.843 14.187 1.00 97.12 172 LEU A N 1
ATOM 1429 C CA . LEU A 1 172 ? -1.195 3.219 14.256 1.00 97.12 172 LEU A CA 1
ATOM 1430 C C . LEU A 1 172 ? -2.644 3.306 13.778 1.00 97.12 172 LEU A C 1
ATOM 1432 O O . LEU A 1 172 ? -3.490 3.903 14.444 1.00 97.12 172 LEU A O 1
ATOM 1436 N N . GLY A 1 173 ? -2.947 2.670 12.647 1.00 96.62 173 GLY A N 1
ATOM 1437 C CA . GLY A 1 173 ? -4.302 2.591 12.120 1.00 96.62 173 GLY A CA 1
ATOM 1438 C C . GLY A 1 173 ? -5.249 1.891 13.085 1.00 96.62 173 GLY A C 1
ATOM 1439 O O . GLY A 1 173 ? -6.347 2.379 13.350 1.00 96.62 173 GLY A O 1
ATOM 1440 N N . GLN A 1 174 ? -4.809 0.773 13.656 1.00 95.44 174 GLN A N 1
ATOM 1441 C CA . GLN A 1 174 ? -5.598 -0.017 14.592 1.00 95.44 174 GLN A CA 1
ATOM 1442 C C . GLN A 1 174 ? -5.901 0.726 15.900 1.00 95.44 174 GLN A C 1
ATOM 1444 O O . GLN A 1 174 ? -7.027 0.639 16.390 1.00 95.44 174 GLN A O 1
ATOM 1449 N N . GLN A 1 175 ? -4.924 1.439 16.459 1.00 94.62 175 GLN A N 1
ATOM 1450 C CA . GLN A 1 175 ? -5.035 2.110 17.758 1.00 94.62 175 GLN A CA 1
ATOM 1451 C C . GLN A 1 175 ? -5.672 3.498 17.653 1.00 94.62 175 GLN A C 1
ATOM 1453 O O . GLN A 1 175 ? -6.450 3.888 18.521 1.00 94.62 175 GLN A O 1
ATOM 1458 N N . HIS A 1 176 ? -5.368 4.241 16.585 1.00 95.06 176 HIS A N 1
ATOM 1459 C CA . HIS A 1 176 ? -5.701 5.663 16.473 1.00 95.06 176 HIS A CA 1
ATOM 1460 C C . HIS A 1 176 ? -6.497 6.027 15.214 1.00 95.06 176 HIS A C 1
ATOM 1462 O O . HIS A 1 176 ? -6.952 7.164 15.096 1.00 95.06 176 HIS A O 1
ATOM 1468 N N . GLY A 1 177 ? -6.715 5.099 14.276 1.00 93.31 177 GLY A N 1
ATOM 1469 C CA . GLY A 1 177 ? -7.274 5.415 12.958 1.00 93.31 177 GLY A CA 1
ATOM 1470 C C . GLY A 1 177 ? -8.677 6.014 12.974 1.00 93.31 177 GLY A C 1
ATOM 1471 O O . GLY A 1 177 ? -8.933 6.995 12.277 1.00 93.31 177 GLY A O 1
ATOM 1472 N N . THR A 1 178 ? -9.582 5.481 13.798 1.00 91.06 178 THR A N 1
ATOM 1473 C CA . THR A 1 178 ? -10.954 6.005 13.907 1.00 91.06 178 THR A CA 1
ATOM 1474 C C . THR A 1 178 ? -10.980 7.399 14.534 1.00 91.06 178 THR A C 1
ATOM 1476 O O . THR A 1 178 ? -11.673 8.285 14.034 1.00 91.06 178 THR A O 1
ATOM 1479 N N . ALA A 1 179 ? -10.185 7.614 15.587 1.00 92.12 179 ALA A N 1
ATOM 1480 C CA . ALA A 1 179 ? -10.046 8.905 16.251 1.00 92.12 179 ALA A CA 1
ATOM 1481 C C . ALA A 1 179 ? -9.414 9.956 15.325 1.00 92.12 179 ALA A C 1
ATOM 1483 O O . ALA A 1 179 ? -9.882 11.093 15.281 1.00 92.12 179 ALA A O 1
ATOM 1484 N N . LEU A 1 180 ? -8.396 9.575 14.548 1.00 92.12 180 LEU A N 1
ATOM 1485 C CA . LEU A 1 180 ? -7.753 10.454 13.574 1.00 92.12 180 LEU A CA 1
ATOM 1486 C C . LEU A 1 180 ? -8.728 10.873 12.468 1.00 92.12 180 LEU A C 1
ATOM 1488 O O . LEU A 1 180 ? -8.868 12.062 12.207 1.00 92.12 180 LEU A O 1
ATOM 1492 N N . LEU A 1 181 ? -9.452 9.923 11.868 1.00 90.06 181 LEU A N 1
ATOM 1493 C CA . LEU A 1 181 ? -10.473 10.216 10.854 1.00 90.06 181 LEU A CA 1
ATOM 1494 C C . LEU A 1 181 ? -11.568 11.151 11.382 1.00 90.06 181 LEU A C 1
ATOM 1496 O O . LEU A 1 181 ? -12.008 12.049 10.665 1.00 90.06 181 LEU A O 1
ATOM 1500 N N . HIS A 1 182 ? -11.991 10.962 12.635 1.00 88.94 182 HIS A N 1
ATOM 1501 C CA . HIS A 1 182 ? -12.949 11.854 13.283 1.00 88.94 182 HIS A CA 1
ATOM 1502 C C . HIS A 1 182 ? -12.378 13.269 13.455 1.00 88.94 182 HIS A C 1
ATOM 1504 O O . HIS A 1 182 ? -13.042 14.238 13.103 1.00 88.94 182 HIS A O 1
ATOM 1510 N N . ARG A 1 183 ? -11.136 13.410 13.940 1.00 88.94 183 ARG A N 1
ATOM 1511 C CA . ARG A 1 183 ? -10.477 14.722 14.073 1.00 88.94 183 ARG A CA 1
ATOM 1512 C C . ARG A 1 183 ? -10.339 15.422 12.723 1.00 88.94 183 ARG A C 1
ATOM 1514 O O . ARG A 1 183 ? -10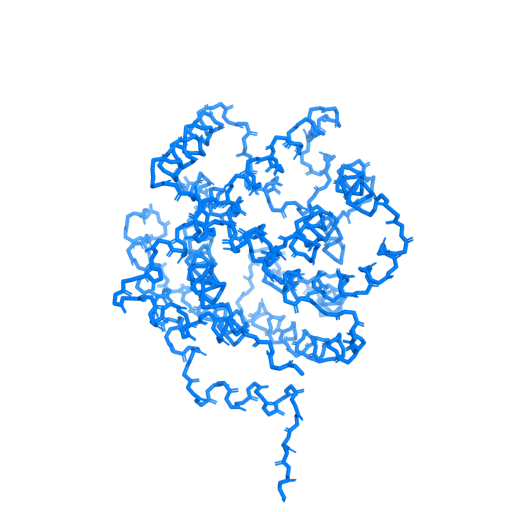.817 16.540 12.575 1.00 88.94 183 ARG A O 1
ATOM 1521 N N . LEU A 1 184 ? -9.789 14.742 11.716 1.00 87.94 184 LEU A N 1
ATOM 1522 C CA . LEU A 1 184 ? -9.591 15.305 10.374 1.00 87.94 184 LEU A CA 1
ATOM 1523 C C . LEU A 1 184 ? -10.889 15.848 9.758 1.00 87.94 184 LEU A C 1
ATOM 1525 O O . LEU A 1 184 ? -10.851 16.850 9.051 1.00 87.94 184 LEU A O 1
ATOM 1529 N N . ARG A 1 185 ? -12.037 15.227 10.054 1.00 84.00 185 ARG A N 1
ATOM 1530 C CA . ARG A 1 185 ? -13.355 15.697 9.608 1.00 84.00 185 ARG A CA 1
ATOM 1531 C C . ARG A 1 185 ? -13.765 17.043 10.212 1.00 84.00 185 ARG A C 1
ATOM 1533 O O . ARG A 1 185 ? -14.460 17.801 9.545 1.00 84.00 185 ARG A O 1
ATOM 1540 N N . HIS A 1 186 ? -13.394 17.312 11.461 1.00 82.19 186 HIS A N 1
ATOM 1541 C CA . HIS A 1 186 ? -13.934 18.435 12.231 1.00 82.19 186 HIS A CA 1
ATOM 1542 C C . HIS A 1 186 ? -12.941 19.580 12.452 1.00 82.19 186 HIS A C 1
ATOM 1544 O O . HIS A 1 186 ? -13.377 20.709 12.643 1.00 82.19 186 HIS A O 1
ATOM 1550 N N . THR A 1 187 ? -11.631 19.318 12.440 1.00 76.75 187 THR A N 1
ATOM 1551 C CA . THR A 1 187 ? -10.634 20.284 12.935 1.00 76.75 187 THR A CA 1
ATOM 1552 C C . THR A 1 187 ? -9.584 20.715 11.918 1.00 76.75 187 THR A C 1
ATOM 1554 O O . THR A 1 187 ? -8.800 21.604 12.230 1.00 76.75 187 THR A O 1
ATOM 1557 N N . CYS A 1 188 ? -9.509 20.102 10.733 1.00 71.19 188 CYS A N 1
ATOM 1558 C CA . CYS A 1 188 ? -8.391 20.341 9.816 1.00 71.19 188 CYS A CA 1
ATOM 1559 C C . CYS A 1 188 ? -8.756 21.283 8.654 1.00 71.19 188 CYS A C 1
ATOM 1561 O O . CYS A 1 188 ? -9.401 20.844 7.697 1.00 71.19 188 CYS A O 1
ATOM 1563 N N . PRO A 1 189 ? -8.319 22.558 8.687 1.00 75.12 189 PRO A N 1
ATOM 1564 C CA . PRO A 1 189 ? -8.537 23.501 7.594 1.00 75.12 189 PRO A CA 1
ATOM 1565 C C . PRO A 1 189 ? -7.769 23.111 6.321 1.00 75.12 189 PRO A C 1
ATOM 1567 O O . PRO A 1 189 ? -6.716 22.471 6.365 1.00 75.12 189 PRO A O 1
ATOM 1570 N N . ALA A 1 190 ? -8.281 23.542 5.165 1.00 79.38 190 ALA A N 1
ATOM 1571 C CA . ALA A 1 190 ? -7.737 23.186 3.852 1.00 79.38 190 ALA A CA 1
ATOM 1572 C C . ALA A 1 190 ? -6.282 23.648 3.628 1.00 79.38 190 ALA A C 1
ATOM 1574 O O . ALA A 1 190 ? -5.553 23.009 2.876 1.00 79.38 190 ALA A O 1
ATOM 1575 N N . TRP A 1 191 ? -5.817 24.705 4.303 1.00 76.12 191 TRP A N 1
ATOM 1576 C CA . TRP A 1 191 ? -4.429 25.163 4.173 1.00 76.12 191 TRP A CA 1
ATOM 1577 C C . TRP A 1 191 ? -3.419 24.158 4.748 1.00 76.12 191 TRP A C 1
ATOM 1579 O O . TRP A 1 191 ? -2.346 23.995 4.177 1.00 76.12 191 TRP A O 1
ATOM 1589 N N . GLN A 1 192 ? -3.769 23.425 5.817 1.00 76.56 192 GLN A N 1
ATOM 1590 C CA . GLN A 1 192 ? -2.905 22.372 6.376 1.00 76.56 192 GLN A CA 1
ATOM 1591 C C . GLN A 1 192 ? -2.722 21.227 5.377 1.00 76.56 192 GLN A C 1
ATOM 1593 O O . GLN A 1 192 ? -1.647 20.637 5.299 1.00 76.56 192 GLN A O 1
ATOM 1598 N N . HIS A 1 193 ? -3.754 20.957 4.571 1.00 80.44 193 HIS A N 1
ATOM 1599 C CA . HIS A 1 193 ? -3.679 19.986 3.487 1.00 80.44 193 HIS A CA 1
ATOM 1600 C C . HIS A 1 193 ? -2.672 20.415 2.420 1.00 80.44 193 HIS A C 1
ATOM 1602 O O . HIS A 1 193 ? -1.788 19.644 2.053 1.00 80.44 193 HIS A O 1
ATOM 1608 N N . LEU A 1 194 ? -2.797 21.662 1.954 1.00 83.12 194 LEU A N 1
ATOM 1609 C CA . LEU A 1 194 ? -1.916 22.233 0.938 1.00 83.12 194 LEU A CA 1
ATOM 1610 C C . LEU A 1 194 ? -0.472 22.308 1.435 1.00 83.12 194 LEU A C 1
ATOM 1612 O O . LEU A 1 194 ? 0.432 21.934 0.698 1.00 83.12 194 LEU A O 1
ATOM 1616 N N . ALA A 1 195 ? -0.258 22.700 2.693 1.00 78.19 195 ALA A N 1
ATOM 1617 C CA . ALA A 1 195 ? 1.062 22.711 3.314 1.00 78.19 195 ALA A CA 1
ATOM 1618 C C . ALA A 1 195 ? 1.672 21.302 3.388 1.00 78.19 195 ALA A C 1
ATOM 1620 O O . ALA A 1 195 ? 2.846 21.122 3.074 1.00 78.19 195 ALA A O 1
ATOM 1621 N N . CYS A 1 196 ? 0.877 20.287 3.742 1.00 80.31 196 CYS A N 1
ATOM 1622 C CA . CYS A 1 196 ? 1.340 18.901 3.790 1.00 80.31 196 CYS A CA 1
ATOM 1623 C C . CYS A 1 196 ? 1.703 18.369 2.393 1.00 80.31 196 CYS A C 1
ATOM 1625 O O . CYS A 1 196 ? 2.775 17.791 2.221 1.00 80.31 196 CYS A O 1
ATOM 1627 N N . ILE A 1 197 ? 0.868 18.628 1.378 1.00 83.31 197 ILE A N 1
ATOM 1628 C CA . ILE A 1 197 ? 1.167 18.266 -0.018 1.00 83.31 197 ILE A CA 1
ATOM 1629 C C . ILE A 1 197 ? 2.417 18.995 -0.516 1.00 83.31 197 ILE A C 1
ATOM 1631 O O . ILE A 1 197 ? 3.284 18.362 -1.119 1.00 83.31 197 ILE A O 1
ATOM 1635 N N . ALA A 1 198 ? 2.531 20.299 -0.252 1.00 80.62 198 ALA A N 1
ATOM 1636 C CA . ALA A 1 198 ? 3.678 21.102 -0.662 1.00 80.62 198 ALA A CA 1
ATOM 1637 C C . ALA A 1 198 ? 4.970 20.579 -0.026 1.00 80.62 198 ALA A C 1
ATOM 1639 O O . ALA A 1 198 ? 5.963 20.408 -0.726 1.00 80.62 198 ALA A O 1
ATOM 1640 N N . LEU A 1 199 ? 4.936 20.238 1.267 1.00 79.50 199 LEU A N 1
ATOM 1641 C CA . LEU A 1 199 ? 6.074 19.665 1.982 1.00 79.50 199 LEU A CA 1
ATOM 1642 C C . LEU A 1 199 ? 6.487 18.305 1.406 1.00 79.50 199 LEU A C 1
ATOM 1644 O O . LEU A 1 199 ? 7.664 18.100 1.125 1.00 79.50 199 LEU A O 1
ATOM 1648 N N . ILE A 1 200 ? 5.535 17.391 1.185 1.00 81.06 200 ILE A N 1
ATOM 1649 C CA . ILE A 1 200 ? 5.814 16.079 0.579 1.00 81.06 200 ILE A CA 1
ATOM 1650 C C . ILE A 1 200 ? 6.435 16.256 -0.811 1.00 81.06 200 ILE A C 1
ATOM 1652 O O . ILE A 1 200 ? 7.442 15.625 -1.126 1.00 81.06 200 ILE A O 1
ATOM 1656 N N . THR A 1 201 ? 5.861 17.145 -1.624 1.00 78.56 201 THR A N 1
ATOM 1657 C CA . THR A 1 201 ? 6.330 17.418 -2.989 1.00 78.56 201 THR A CA 1
ATOM 1658 C C . THR A 1 201 ? 7.732 18.026 -2.985 1.00 78.56 201 THR A C 1
ATOM 1660 O O . THR A 1 201 ? 8.589 17.571 -3.736 1.00 78.56 201 THR A O 1
ATOM 1663 N N . ALA A 1 202 ? 7.998 19.000 -2.110 1.00 78.12 202 ALA A N 1
ATOM 1664 C CA . ALA A 1 202 ? 9.304 19.642 -1.994 1.00 78.12 202 ALA A CA 1
ATOM 1665 C C . ALA A 1 202 ? 10.388 18.663 -1.521 1.00 78.12 202 ALA A C 1
ATOM 1667 O O . ALA A 1 202 ? 11.461 18.600 -2.116 1.00 78.12 202 ALA A O 1
ATOM 1668 N N . LEU A 1 203 ? 10.097 17.857 -0.494 1.00 74.94 203 LEU A N 1
ATOM 1669 C CA . LEU A 1 203 ? 11.033 16.852 0.015 1.00 74.94 203 LEU A CA 1
ATOM 1670 C C . LEU A 1 203 ? 11.333 15.782 -1.035 1.00 74.94 203 LEU A C 1
ATOM 1672 O O . LEU A 1 203 ? 12.480 15.371 -1.183 1.00 74.94 203 LEU A O 1
ATOM 1676 N N . LEU A 1 204 ? 10.329 15.359 -1.805 1.00 74.06 204 LEU A N 1
ATOM 1677 C CA . LEU A 1 204 ? 10.546 14.392 -2.875 1.00 74.06 204 LEU A CA 1
ATOM 1678 C C . LEU A 1 204 ? 11.322 14.976 -4.042 1.00 74.06 204 LEU A C 1
ATOM 1680 O O . LEU A 1 204 ? 12.229 14.311 -4.532 1.00 74.06 204 LEU A O 1
ATOM 1684 N N . ALA A 1 205 ? 11.020 16.208 -4.452 1.00 76.44 205 ALA A N 1
ATOM 1685 C CA . ALA A 1 205 ? 11.800 16.907 -5.465 1.00 76.44 205 ALA A CA 1
ATOM 1686 C C . ALA A 1 205 ? 13.272 17.005 -5.041 1.00 76.44 205 ALA A C 1
ATOM 1688 O O . ALA A 1 205 ? 14.153 16.646 -5.820 1.00 76.44 205 ALA A O 1
ATOM 1689 N N . TYR A 1 206 ? 13.533 17.378 -3.784 1.00 74.12 206 TYR A N 1
ATOM 1690 C CA . TYR A 1 206 ? 14.882 17.393 -3.223 1.00 74.12 206 TYR A CA 1
ATOM 1691 C C . TYR A 1 206 ? 15.549 16.015 -3.291 1.00 74.12 206 TYR A C 1
ATOM 1693 O O . TYR A 1 206 ? 16.649 15.896 -3.821 1.00 74.12 206 TYR A O 1
ATOM 1701 N N . CYS A 1 207 ? 14.887 14.955 -2.824 1.00 72.12 207 CYS A N 1
ATOM 1702 C CA . CYS A 1 207 ? 15.469 13.614 -2.851 1.00 72.12 207 CYS A CA 1
ATOM 1703 C C . CYS A 1 207 ? 15.684 13.067 -4.269 1.00 72.12 207 CYS A C 1
ATOM 1705 O O . CYS A 1 207 ? 16.599 12.270 -4.468 1.00 72.12 207 CYS A O 1
ATOM 1707 N N . CYS A 1 208 ? 14.874 13.489 -5.243 1.00 72.38 208 CYS A N 1
ATOM 1708 C CA . CYS A 1 208 ? 15.068 13.148 -6.651 1.00 72.38 208 CYS A CA 1
ATOM 1709 C C . CYS A 1 208 ? 16.297 13.855 -7.227 1.00 72.38 208 CYS A C 1
ATOM 1711 O O . CYS A 1 208 ? 17.123 13.203 -7.858 1.00 72.38 208 CYS A O 1
ATOM 1713 N N . VAL A 1 209 ? 16.449 15.158 -6.968 1.00 72.31 209 VAL A N 1
ATOM 1714 C CA . VAL A 1 209 ? 17.627 15.936 -7.393 1.00 72.31 209 VAL A CA 1
ATOM 1715 C C . VAL A 1 209 ? 18.900 15.419 -6.721 1.00 72.31 209 VAL A C 1
ATOM 1717 O O . VAL A 1 209 ? 19.931 15.291 -7.369 1.00 72.31 209 VAL A O 1
ATOM 1720 N N . ALA A 1 210 ? 18.821 15.065 -5.439 1.00 70.00 210 ALA A N 1
ATOM 1721 C CA . ALA A 1 210 ? 19.942 14.531 -4.675 1.00 70.00 210 ALA A CA 1
ATOM 1722 C C . ALA A 1 210 ? 20.266 13.057 -4.994 1.00 70.00 210 ALA A C 1
ATOM 1724 O O . ALA A 1 210 ? 21.220 12.520 -4.439 1.00 70.00 210 ALA A O 1
ATOM 1725 N N . GLY A 1 211 ? 19.458 12.371 -5.815 1.00 68.81 211 GLY A N 1
ATOM 1726 C CA . GLY A 1 211 ? 19.617 10.937 -6.097 1.00 68.81 211 GLY A CA 1
ATOM 1727 C C . GLY A 1 211 ? 19.477 10.033 -4.862 1.00 68.81 211 GLY A C 1
ATOM 1728 O O . GLY A 1 211 ? 19.904 8.882 -4.883 1.00 68.81 211 GLY A O 1
ATOM 1729 N N . ALA A 1 212 ? 18.894 10.546 -3.777 1.00 65.31 212 ALA A N 1
ATOM 1730 C CA . ALA A 1 212 ? 18.946 9.930 -2.452 1.00 65.31 212 ALA A CA 1
ATOM 1731 C C . ALA A 1 212 ? 17.873 8.849 -2.225 1.00 65.31 212 ALA A C 1
ATOM 1733 O O . ALA A 1 212 ? 17.986 8.050 -1.296 1.00 65.31 212 ALA A O 1
ATOM 1734 N N . LEU A 1 213 ? 16.813 8.823 -3.043 1.00 69.56 213 LEU A N 1
ATOM 1735 C CA . LEU A 1 213 ? 15.683 7.904 -2.884 1.00 69.56 213 LEU A CA 1
ATOM 1736 C C . LEU A 1 213 ? 15.560 6.951 -4.073 1.00 69.56 213 LEU A C 1
ATOM 1738 O O . LEU A 1 213 ? 15.073 7.313 -5.142 1.00 69.56 213 LEU A O 1
ATOM 1742 N N . ASN A 1 214 ? 15.950 5.697 -3.850 1.00 77.69 214 ASN A N 1
ATOM 1743 C CA . ASN A 1 214 ? 15.639 4.603 -4.759 1.00 77.69 214 ASN A CA 1
ATOM 1744 C C . ASN A 1 214 ? 14.255 4.030 -4.421 1.00 77.69 214 ASN A C 1
ATOM 1746 O O . ASN A 1 214 ? 13.949 3.755 -3.257 1.00 77.69 214 ASN A O 1
ATOM 1750 N N . ILE A 1 215 ? 13.434 3.789 -5.442 1.00 80.31 215 ILE A N 1
ATOM 1751 C CA . ILE A 1 215 ? 12.117 3.158 -5.302 1.00 80.31 215 ILE A CA 1
ATOM 1752 C C . ILE A 1 215 ? 12.177 1.827 -4.526 1.00 80.31 215 ILE A C 1
ATOM 1754 O O . ILE A 1 215 ? 11.286 1.518 -3.732 1.00 80.31 215 ILE A O 1
ATOM 1758 N N . SER A 1 216 ? 13.263 1.063 -4.685 1.00 83.50 216 SER A N 1
ATOM 1759 C CA . SER A 1 216 ? 13.473 -0.213 -3.996 1.00 83.50 216 SER A CA 1
ATOM 1760 C C . SER A 1 216 ? 13.548 -0.057 -2.471 1.00 83.50 216 SER A C 1
ATOM 1762 O O . SER A 1 216 ? 13.124 -0.964 -1.745 1.00 83.50 216 SER A O 1
ATOM 1764 N N . PHE A 1 217 ? 14.014 1.103 -1.986 1.00 87.62 217 PHE A N 1
ATOM 1765 C CA . PHE A 1 217 ? 14.019 1.476 -0.571 1.00 87.62 217 PHE A CA 1
ATOM 1766 C C . PHE A 1 217 ? 12.603 1.725 -0.058 1.00 87.62 217 PHE A C 1
ATOM 1768 O O . PHE A 1 217 ? 12.207 1.168 0.968 1.00 87.62 217 PHE A O 1
ATOM 1775 N N . VAL A 1 218 ? 11.809 2.490 -0.813 1.00 89.06 218 VAL A N 1
ATOM 1776 C CA . VAL A 1 218 ? 10.413 2.817 -0.475 1.00 89.06 218 VAL A CA 1
ATOM 1777 C C . VAL A 1 218 ? 9.548 1.561 -0.389 1.00 89.06 218 VAL A C 1
ATOM 1779 O O . VAL A 1 218 ? 8.675 1.468 0.473 1.00 89.06 218 VAL A O 1
ATOM 1782 N N . TYR A 1 219 ? 9.816 0.555 -1.224 1.00 90.06 219 TYR A N 1
ATOM 1783 C CA . TYR A 1 219 ? 9.102 -0.721 -1.160 1.00 90.06 219 TYR A CA 1
ATOM 1784 C C . TYR A 1 219 ? 9.294 -1.458 0.172 1.00 90.06 219 TYR A C 1
ATOM 1786 O O . TYR A 1 219 ? 8.499 -2.341 0.490 1.00 90.06 219 TYR A O 1
ATOM 1794 N N . GLY A 1 220 ? 10.354 -1.151 0.929 1.00 91.06 220 GLY A N 1
ATOM 1795 C CA . GLY A 1 220 ? 10.671 -1.805 2.198 1.00 91.06 220 GLY A CA 1
ATOM 1796 C C . GLY A 1 220 ? 10.978 -3.298 2.066 1.00 91.06 220 GLY A C 1
ATOM 1797 O O . GLY A 1 220 ? 10.859 -4.026 3.043 1.00 91.06 220 GLY A O 1
ATOM 1798 N N . SER A 1 221 ? 11.321 -3.763 0.862 1.00 90.56 221 SER A N 1
ATOM 1799 C CA . SER A 1 221 ? 11.474 -5.195 0.547 1.00 90.56 221 SER A CA 1
ATOM 1800 C C . SER A 1 221 ? 12.805 -5.783 0.985 1.00 90.56 221 SER A C 1
ATOM 1802 O O . SER A 1 221 ? 12.889 -6.993 1.155 1.00 90.56 221 SER A O 1
ATOM 1804 N N . PHE A 1 222 ? 13.824 -4.932 1.075 1.00 92.75 222 PHE A N 1
ATOM 1805 C CA . PHE A 1 222 ? 15.217 -5.321 1.214 1.00 92.75 222 PHE A CA 1
ATOM 1806 C C . PHE A 1 222 ? 15.827 -4.694 2.470 1.00 92.75 222 PHE A C 1
ATOM 1808 O O . PHE A 1 222 ? 15.398 -3.618 2.910 1.00 92.75 222 PHE A O 1
ATOM 1815 N N . ASN A 1 223 ? 16.824 -5.380 3.026 1.00 93.88 223 ASN A N 1
ATOM 1816 C CA . ASN A 1 223 ? 17.657 -4.879 4.113 1.00 93.88 223 ASN A CA 1
ATOM 1817 C C . ASN A 1 223 ? 18.711 -3.893 3.566 1.00 93.88 223 ASN A C 1
ATOM 1819 O O . ASN A 1 223 ? 18.833 -3.707 2.353 1.00 93.88 223 ASN A O 1
ATOM 1823 N N . PHE A 1 224 ? 19.465 -3.245 4.453 1.00 93.75 224 PHE A N 1
ATOM 1824 C CA . PHE A 1 224 ? 20.436 -2.220 4.058 1.00 93.75 224 PHE A CA 1
ATOM 1825 C C . PHE A 1 224 ? 21.595 -2.795 3.231 1.00 93.75 224 PHE A C 1
ATOM 1827 O O . PHE A 1 224 ? 22.007 -2.177 2.251 1.00 93.75 224 PHE A O 1
ATOM 1834 N N . TRP A 1 225 ? 22.034 -4.021 3.530 1.00 92.88 225 TRP A N 1
ATOM 1835 C CA . TRP A 1 225 ? 23.092 -4.714 2.786 1.00 92.88 225 TRP A CA 1
ATOM 1836 C C . TRP A 1 225 ? 22.689 -5.012 1.338 1.00 92.88 225 TRP A C 1
ATOM 1838 O O . TRP A 1 225 ? 23.447 -4.742 0.411 1.00 92.88 225 TRP A O 1
ATOM 1848 N N . GLN A 1 226 ? 21.462 -5.498 1.134 1.00 92.44 226 GLN A N 1
ATOM 1849 C CA . GLN A 1 226 ? 20.865 -5.760 -0.182 1.00 92.44 226 GLN A CA 1
ATOM 1850 C C . GLN A 1 226 ? 20.692 -4.489 -1.025 1.00 92.44 226 GLN A C 1
ATOM 1852 O O . GLN A 1 226 ? 20.498 -4.574 -2.234 1.00 92.44 226 GLN A O 1
ATOM 1857 N N . GLN A 1 227 ? 20.724 -3.318 -0.388 1.00 89.25 227 GLN A N 1
ATOM 1858 C CA . GLN A 1 227 ? 20.608 -2.013 -1.035 1.00 89.25 227 GLN A CA 1
ATOM 1859 C C . GLN A 1 227 ? 21.945 -1.281 -1.140 1.00 89.25 227 GLN A C 1
ATOM 1861 O O . GLN A 1 227 ? 21.964 -0.142 -1.598 1.00 89.25 227 GLN A O 1
ATOM 1866 N N . HIS A 1 228 ? 23.045 -1.927 -0.741 1.00 91.50 228 HIS A N 1
ATOM 1867 C CA . HIS A 1 228 ? 24.381 -1.334 -0.713 1.00 91.50 228 HIS A CA 1
ATOM 1868 C C . HIS A 1 228 ? 24.438 -0.035 0.108 1.00 91.50 228 HIS A C 1
ATOM 1870 O O . HIS A 1 228 ? 25.150 0.904 -0.240 1.00 91.50 228 HIS A O 1
ATOM 1876 N N . LEU A 1 229 ? 23.669 0.021 1.199 1.00 90.50 229 LEU A N 1
ATOM 1877 C CA . LEU A 1 229 ? 23.643 1.142 2.130 1.00 90.50 229 LEU A CA 1
ATOM 1878 C C . LEU A 1 229 ? 24.400 0.784 3.404 1.00 90.50 229 LEU A C 1
ATOM 1880 O O . LEU A 1 229 ? 24.200 -0.286 3.980 1.00 90.50 229 LEU A O 1
ATOM 1884 N N . ASP A 1 230 ? 25.210 1.726 3.882 1.00 92.75 230 ASP A N 1
ATOM 1885 C CA . ASP A 1 230 ? 25.733 1.676 5.243 1.00 92.75 230 ASP A CA 1
ATOM 1886 C C . ASP A 1 230 ? 24.563 1.609 6.255 1.00 92.75 230 ASP A C 1
ATOM 1888 O O . ASP A 1 230 ? 23.593 2.361 6.106 1.00 92.75 230 ASP A O 1
ATOM 1892 N N . PRO A 1 231 ? 24.610 0.743 7.286 1.00 93.25 231 PRO A N 1
ATOM 1893 C CA . PRO A 1 231 ? 23.486 0.556 8.203 1.00 93.25 231 PRO A CA 1
ATOM 1894 C C . PRO A 1 231 ? 23.039 1.808 8.966 1.00 93.25 231 PRO A C 1
ATOM 1896 O O . PRO A 1 231 ? 21.844 1.961 9.236 1.00 93.25 231 PRO A O 1
ATOM 1899 N N . ILE A 1 232 ? 23.955 2.721 9.306 1.00 94.38 232 ILE A N 1
ATOM 1900 C CA . ILE A 1 232 ? 23.606 3.963 10.010 1.00 94.38 232 ILE A CA 1
ATOM 1901 C C . ILE A 1 232 ? 22.843 4.877 9.051 1.00 94.38 232 ILE A C 1
ATOM 1903 O O . ILE A 1 232 ? 21.730 5.311 9.362 1.00 94.38 232 ILE A O 1
ATOM 1907 N N . HIS A 1 233 ? 23.388 5.092 7.852 1.00 91.50 233 HIS A N 1
ATOM 1908 C CA . HIS A 1 233 ? 22.729 5.872 6.803 1.00 91.50 233 HIS A CA 1
ATOM 1909 C C . HIS A 1 233 ? 21.373 5.267 6.411 1.00 91.50 233 HIS A C 1
ATOM 1911 O O . HIS A 1 233 ? 20.375 5.983 6.324 1.00 91.50 233 HIS A O 1
ATOM 1917 N N . GLY A 1 234 ? 21.303 3.943 6.253 1.00 92.69 234 GLY A N 1
ATOM 1918 C CA . GLY A 1 234 ? 20.070 3.211 5.969 1.00 92.69 234 GLY A CA 1
ATOM 1919 C C . GLY A 1 234 ? 19.021 3.377 7.070 1.00 92.69 234 GLY A C 1
ATOM 1920 O O . GLY A 1 234 ? 17.838 3.560 6.775 1.00 92.69 234 GLY A O 1
ATOM 1921 N N . THR A 1 235 ? 19.439 3.393 8.339 1.00 95.38 235 THR A N 1
ATOM 1922 C CA . THR A 1 235 ? 18.545 3.642 9.483 1.00 95.38 235 THR A CA 1
ATOM 1923 C C . THR A 1 235 ? 17.973 5.056 9.438 1.00 95.38 235 THR A C 1
ATOM 1925 O O . THR A 1 235 ? 16.758 5.224 9.557 1.00 95.38 235 THR A O 1
ATOM 1928 N N . LEU A 1 236 ? 18.815 6.068 9.215 1.00 93.81 236 LEU A N 1
ATOM 1929 C CA . LEU A 1 236 ? 18.375 7.462 9.093 1.00 93.81 236 LEU A CA 1
ATOM 1930 C C . LEU A 1 236 ? 17.406 7.640 7.919 1.00 93.81 236 LEU A C 1
ATOM 1932 O O . LEU A 1 236 ? 16.334 8.227 8.083 1.00 93.81 236 LEU A O 1
ATOM 1936 N N . LEU A 1 237 ? 17.728 7.056 6.761 1.00 91.19 237 LEU A N 1
ATOM 1937 C CA . LEU A 1 237 ? 16.860 7.077 5.587 1.00 91.19 237 LEU A CA 1
ATOM 1938 C C . LEU A 1 237 ? 15.531 6.356 5.853 1.00 91.19 237 LEU A C 1
ATOM 1940 O O . LEU A 1 237 ? 14.476 6.822 5.424 1.00 91.19 237 LEU A O 1
ATOM 1944 N N . ARG A 1 238 ? 15.543 5.252 6.612 1.00 93.56 238 ARG A N 1
ATOM 1945 C CA . ARG A 1 238 ? 14.324 4.528 7.002 1.00 93.56 238 ARG A CA 1
ATOM 1946 C C . ARG A 1 238 ? 13.422 5.386 7.873 1.00 93.56 238 ARG A C 1
ATOM 1948 O O . ARG A 1 238 ? 12.226 5.459 7.598 1.00 93.56 238 ARG A O 1
ATOM 1955 N N . VAL A 1 239 ? 13.983 6.045 8.886 1.00 95.25 239 VAL A N 1
ATOM 1956 C CA . VAL A 1 239 ? 13.242 6.976 9.747 1.00 95.25 239 VAL A CA 1
ATOM 1957 C C . VAL A 1 239 ? 12.655 8.110 8.909 1.00 95.25 239 VAL A C 1
ATOM 1959 O O . VAL A 1 239 ? 11.458 8.379 9.006 1.00 95.25 239 VAL A O 1
ATOM 1962 N N . PHE A 1 240 ? 13.454 8.715 8.028 1.00 91.44 240 PHE A N 1
ATOM 1963 C CA . PHE A 1 240 ? 13.001 9.771 7.124 1.00 91.44 240 PHE A CA 1
ATOM 1964 C C . PHE A 1 240 ? 11.825 9.319 6.242 1.00 91.44 240 PHE A C 1
ATOM 1966 O O . PHE A 1 240 ? 10.782 9.972 6.211 1.00 91.44 240 PHE A O 1
ATOM 1973 N N . VAL A 1 241 ? 11.941 8.159 5.593 1.00 91.62 241 VAL A N 1
ATOM 1974 C CA . VAL A 1 241 ? 10.884 7.579 4.748 1.00 91.62 241 VAL A CA 1
ATOM 1975 C C . VAL A 1 241 ? 9.627 7.248 5.549 1.00 91.62 241 VAL A C 1
ATOM 1977 O O . VAL A 1 241 ? 8.520 7.467 5.058 1.00 91.62 241 VAL A O 1
ATOM 1980 N N . MET A 1 242 ? 9.763 6.754 6.781 1.00 94.69 242 MET A N 1
ATOM 1981 C CA . MET A 1 242 ? 8.622 6.493 7.661 1.00 94.69 242 MET A CA 1
ATOM 1982 C C . MET A 1 242 ? 7.899 7.786 8.056 1.00 94.69 242 MET A C 1
ATOM 1984 O O . MET A 1 242 ? 6.669 7.823 8.031 1.00 94.69 242 MET A O 1
ATOM 1988 N N . LEU A 1 243 ? 8.633 8.857 8.368 1.00 93.75 243 LEU A N 1
ATOM 1989 C CA . LEU A 1 243 ? 8.048 10.169 8.666 1.00 93.75 243 LEU A CA 1
ATOM 1990 C C . LEU A 1 243 ? 7.332 10.750 7.441 1.00 93.75 243 LEU A C 1
ATOM 1992 O O . LEU A 1 243 ? 6.182 11.177 7.543 1.00 93.75 243 LEU A O 1
ATOM 1996 N N . LEU A 1 244 ? 7.967 10.692 6.269 1.00 91.50 244 LEU A N 1
ATOM 1997 C CA . LEU A 1 244 ? 7.374 11.154 5.014 1.00 91.50 244 LEU A CA 1
ATOM 1998 C C . LEU A 1 244 ? 6.120 10.349 4.647 1.00 91.50 244 LEU A C 1
ATOM 2000 O O . LEU A 1 244 ? 5.105 10.916 4.251 1.00 91.50 244 LEU A O 1
ATOM 2004 N N . SER A 1 245 ? 6.157 9.035 4.861 1.00 94.12 245 SER A N 1
ATOM 2005 C CA . SER A 1 245 ? 5.005 8.148 4.698 1.00 94.12 245 SER A CA 1
ATOM 2006 C C . SER A 1 245 ? 3.875 8.497 5.667 1.00 94.12 245 SER A C 1
ATOM 2008 O O . SER A 1 245 ? 2.715 8.508 5.270 1.00 94.12 245 SER A O 1
ATOM 2010 N N . ALA A 1 246 ? 4.179 8.833 6.925 1.00 94.94 246 ALA A N 1
ATOM 2011 C CA . ALA A 1 246 ? 3.172 9.263 7.897 1.00 94.94 246 ALA A CA 1
ATOM 2012 C C . ALA A 1 246 ? 2.490 10.575 7.475 1.00 94.94 246 ALA A C 1
ATOM 2014 O O . ALA A 1 246 ? 1.266 10.686 7.571 1.00 94.94 246 ALA A O 1
ATOM 2015 N N . LEU A 1 247 ? 3.252 11.534 6.936 1.00 92.31 247 LEU A N 1
ATOM 2016 C CA . LEU A 1 247 ? 2.695 12.737 6.310 1.00 92.31 247 LEU A CA 1
ATOM 2017 C C . LEU A 1 247 ? 1.832 12.383 5.091 1.00 92.31 247 LEU A C 1
ATOM 2019 O O . LEU A 1 247 ? 0.728 12.903 4.952 1.00 92.31 247 LEU A O 1
ATOM 2023 N N . GLY A 1 248 ? 2.285 11.445 4.255 1.00 92.69 248 GLY A N 1
ATOM 2024 C CA . GLY A 1 248 ? 1.524 10.916 3.122 1.00 92.69 248 GLY A CA 1
ATOM 2025 C C . GLY A 1 248 ? 0.176 10.322 3.532 1.00 92.69 248 GLY A C 1
ATOM 2026 O O . GLY A 1 248 ? -0.844 10.629 2.913 1.00 92.69 248 GLY A O 1
ATOM 2027 N N . VAL A 1 249 ? 0.141 9.546 4.620 1.00 95.25 249 VAL A N 1
ATO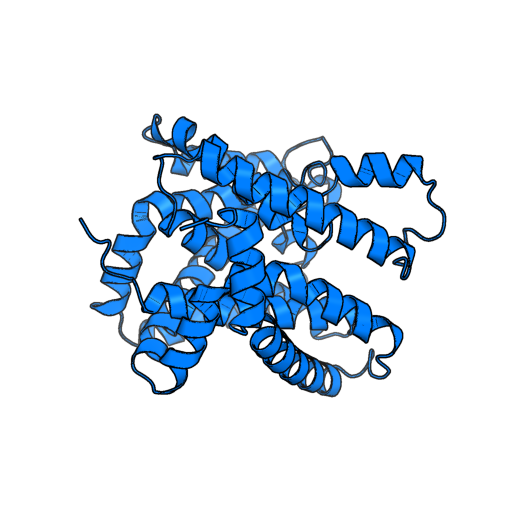M 2028 C CA . VAL A 1 249 ? -1.103 9.025 5.209 1.00 95.25 249 VAL A CA 1
ATOM 2029 C C . VAL A 1 249 ? -2.028 10.170 5.610 1.00 95.25 249 VAL A C 1
ATOM 2031 O O . VAL A 1 249 ? -3.200 10.164 5.238 1.00 95.25 249 VAL A O 1
ATOM 2034 N N . LEU A 1 250 ? -1.522 11.172 6.334 1.00 93.00 250 LEU A N 1
ATOM 2035 C CA . LEU A 1 250 ? -2.325 12.326 6.749 1.00 93.00 250 LEU A CA 1
ATOM 2036 C C . LEU A 1 250 ? -2.897 13.082 5.547 1.00 93.00 250 LEU A C 1
ATOM 2038 O O . LEU A 1 250 ? -4.103 13.340 5.512 1.00 93.00 250 LEU A O 1
ATOM 2042 N N . ALA A 1 251 ? -2.067 13.365 4.540 1.00 91.44 251 ALA A N 1
ATOM 2043 C CA . ALA A 1 251 ? -2.487 14.022 3.310 1.00 91.44 251 ALA A CA 1
ATOM 2044 C C . ALA A 1 251 ? -3.580 13.218 2.591 1.00 91.44 251 ALA A C 1
ATOM 2046 O O . ALA A 1 251 ? -4.620 13.779 2.253 1.00 91.44 251 ALA A O 1
ATOM 2047 N N . ALA A 1 252 ? -3.402 11.904 2.425 1.00 92.50 252 ALA A N 1
ATOM 2048 C CA . ALA A 1 252 ? -4.368 11.040 1.750 1.00 92.50 252 ALA A CA 1
ATOM 2049 C C . ALA A 1 252 ? -5.715 10.961 2.488 1.00 92.50 252 ALA A C 1
ATOM 2051 O O . ALA A 1 252 ? -6.779 11.047 1.864 1.00 92.50 252 ALA A O 1
ATOM 2052 N N . LEU A 1 253 ? -5.692 10.826 3.819 1.00 92.88 253 LEU A N 1
ATOM 2053 C CA . LEU A 1 253 ? -6.911 10.820 4.630 1.00 92.88 253 LEU A CA 1
ATOM 2054 C C . LEU A 1 253 ? -7.624 12.176 4.571 1.00 92.88 253 LEU A C 1
ATOM 2056 O O . LEU A 1 253 ? -8.850 12.219 4.456 1.00 92.88 253 LEU A O 1
ATOM 2060 N N . GLN A 1 254 ? -6.878 13.281 4.594 1.00 90.50 254 GLN A N 1
ATOM 2061 C CA . GLN A 1 254 ? -7.446 14.620 4.484 1.00 90.50 254 GLN A CA 1
ATOM 2062 C C . GLN A 1 254 ? -8.032 14.881 3.089 1.00 90.50 254 GLN A C 1
ATOM 2064 O O . GLN A 1 254 ? -9.155 15.378 2.998 1.00 90.50 254 GLN A O 1
ATOM 2069 N N . SER A 1 255 ? -7.359 14.462 2.007 1.00 89.12 255 SER A N 1
ATOM 2070 C CA . SER A 1 255 ? -7.930 14.490 0.652 1.00 89.12 255 SER A CA 1
ATOM 2071 C C . SER A 1 255 ? -9.252 13.731 0.603 1.00 89.12 255 SER A C 1
ATOM 2073 O O . SER A 1 255 ? -10.233 14.231 0.058 1.00 89.12 255 SER A O 1
ATOM 2075 N N . ALA A 1 256 ? -9.316 12.543 1.212 1.00 89.81 256 ALA A N 1
ATOM 2076 C CA . ALA A 1 256 ? -10.536 11.749 1.244 1.00 89.81 256 ALA A CA 1
ATOM 2077 C C . ALA A 1 256 ? -11.674 12.449 1.999 1.00 89.81 256 ALA A C 1
ATOM 2079 O O . ALA A 1 256 ? -12.815 12.426 1.534 1.00 89.81 256 ALA A O 1
ATOM 2080 N N . VAL A 1 257 ? -11.385 13.101 3.129 1.00 88.69 257 VAL A N 1
ATOM 2081 C CA . VAL A 1 257 ? -12.362 13.902 3.886 1.00 88.69 257 VAL A CA 1
ATOM 2082 C C . VAL A 1 257 ? -12.877 15.075 3.047 1.00 88.69 257 VAL A C 1
ATOM 2084 O O . VAL A 1 257 ? -14.090 15.213 2.895 1.00 88.69 257 VAL A O 1
ATOM 2087 N N . LEU A 1 258 ? -11.982 15.860 2.440 1.00 86.56 258 LEU A N 1
ATOM 2088 C CA . LEU A 1 258 ? -12.334 17.021 1.610 1.00 86.56 258 LEU A CA 1
ATOM 2089 C C . LEU A 1 258 ? -13.149 16.627 0.372 1.00 86.56 258 LEU A C 1
ATOM 2091 O O . LEU A 1 258 ? -14.112 17.300 0.002 1.00 86.56 258 LEU A O 1
ATOM 2095 N N . LEU A 1 259 ? -12.787 15.511 -0.262 1.00 84.75 259 LEU A N 1
ATOM 2096 C CA . LEU A 1 259 ? -13.503 14.990 -1.420 1.00 84.75 259 LEU A CA 1
ATOM 2097 C C . LEU A 1 259 ? -14.865 14.421 -1.044 1.00 84.75 259 LEU A C 1
ATOM 2099 O O . LEU A 1 259 ? -15.775 14.511 -1.860 1.00 84.75 259 LEU A O 1
ATOM 2103 N N . SER A 1 260 ? -15.030 13.885 0.170 1.00 79.19 260 SER A N 1
ATOM 2104 C CA . SER A 1 260 ? -16.264 13.214 0.597 1.00 79.19 260 SER A CA 1
ATOM 2105 C C . SER A 1 260 ? -17.511 14.105 0.591 1.00 79.19 260 SER A C 1
ATOM 2107 O O . SER A 1 260 ? -18.617 13.579 0.539 1.00 79.19 260 SER A O 1
ATOM 2109 N N . GLY A 1 261 ? -17.351 15.432 0.614 1.00 72.06 261 GLY A N 1
ATOM 2110 C CA . GLY A 1 261 ? -18.453 16.390 0.462 1.00 72.06 261 GLY A CA 1
ATOM 2111 C C . GLY A 1 261 ? -18.859 16.682 -0.991 1.00 72.06 261 GLY A C 1
ATOM 2112 O O . GLY A 1 261 ? -19.775 17.466 -1.218 1.00 72.06 261 GLY A O 1
ATOM 2113 N N . ARG A 1 262 ? -18.184 16.096 -1.990 1.00 80.00 262 ARG A N 1
ATOM 2114 C CA . ARG A 1 262 ? -18.386 16.385 -3.423 1.00 80.00 262 ARG A CA 1
ATOM 2115 C C . ARG A 1 262 ? -19.103 15.238 -4.142 1.00 80.00 262 ARG A C 1
ATOM 2117 O O . ARG A 1 262 ? -19.006 14.083 -3.739 1.00 80.00 262 ARG A O 1
ATOM 2124 N N . ARG A 1 263 ? -19.759 15.531 -5.277 1.00 71.50 263 ARG A N 1
ATOM 2125 C CA . ARG A 1 263 ? -20.539 14.549 -6.074 1.00 71.50 263 ARG A CA 1
ATOM 2126 C C . ARG A 1 263 ? -19.761 13.255 -6.399 1.00 71.50 263 ARG A C 1
ATOM 2128 O O . ARG A 1 263 ? -20.314 12.162 -6.279 1.00 71.50 263 ARG A O 1
ATOM 2135 N N . GLY A 1 264 ? -18.471 13.366 -6.736 1.00 70.62 264 GLY A N 1
ATOM 2136 C CA . GLY A 1 264 ? -17.597 12.229 -7.072 1.00 70.62 264 GLY A CA 1
ATOM 2137 C C . GLY A 1 264 ? -17.205 11.318 -5.897 1.00 70.62 264 GLY A C 1
ATOM 2138 O O . GLY A 1 264 ? -16.749 10.196 -6.119 1.00 70.62 264 GLY A O 1
ATOM 2139 N N . ALA A 1 265 ? -17.428 11.743 -4.649 1.00 80.06 265 ALA A N 1
ATOM 2140 C CA . ALA A 1 265 ? -17.144 10.936 -3.461 1.00 80.06 265 ALA A CA 1
ATOM 2141 C C . ALA A 1 265 ? -17.890 9.606 -3.446 1.00 80.06 265 ALA A C 1
ATOM 2143 O O . ALA A 1 265 ? -17.364 8.598 -2.988 1.00 80.06 265 ALA A O 1
ATOM 2144 N N . SER A 1 266 ? -19.126 9.611 -3.944 1.00 85.00 266 SER A N 1
ATOM 2145 C CA . SER A 1 266 ? -19.992 8.435 -3.961 1.00 85.00 266 SER A CA 1
ATOM 2146 C C . SER A 1 266 ? -19.384 7.293 -4.783 1.00 85.00 266 SER A C 1
ATOM 2148 O O . SER A 1 266 ? -19.423 6.140 -4.347 1.00 85.00 266 SER A O 1
ATOM 2150 N N . ILE A 1 267 ? -18.754 7.624 -5.915 1.00 88.50 267 ILE A N 1
ATOM 2151 C CA . ILE A 1 267 ? -18.073 6.683 -6.812 1.00 88.50 267 ILE A CA 1
ATOM 2152 C C . ILE A 1 267 ? -16.814 6.137 -6.138 1.00 88.50 267 ILE A C 1
ATOM 2154 O O . ILE A 1 267 ? -16.636 4.922 -6.061 1.00 88.50 267 ILE A O 1
ATOM 2158 N N . LEU A 1 268 ? -15.974 7.017 -5.584 1.00 89.31 268 LEU A N 1
ATOM 2159 C CA . LEU A 1 268 ? -14.754 6.611 -4.879 1.00 89.31 268 LEU A CA 1
ATOM 2160 C C . LEU A 1 268 ? -15.067 5.743 -3.659 1.00 89.31 268 LEU A C 1
ATOM 2162 O O . LEU A 1 268 ? -14.450 4.701 -3.472 1.00 89.31 268 LEU A O 1
ATOM 2166 N N . ALA A 1 269 ? -16.070 6.108 -2.864 1.00 90.69 269 ALA A N 1
ATOM 2167 C CA . ALA A 1 269 ? -16.511 5.303 -1.735 1.00 90.69 269 ALA A CA 1
ATOM 2168 C C . ALA A 1 269 ? -17.098 3.956 -2.188 1.00 90.69 269 ALA A C 1
ATOM 2170 O O . ALA A 1 269 ? -16.880 2.939 -1.534 1.00 90.69 269 ALA A O 1
ATOM 2171 N N . ALA A 1 270 ? -17.828 3.909 -3.309 1.00 90.19 270 ALA A N 1
ATOM 2172 C CA . ALA A 1 270 ? -18.316 2.650 -3.874 1.00 90.19 270 ALA A CA 1
ATOM 2173 C C . ALA A 1 270 ? -17.174 1.723 -4.292 1.00 90.19 270 ALA A C 1
ATOM 2175 O O . ALA A 1 270 ? -17.206 0.536 -3.960 1.00 90.19 270 ALA A O 1
ATOM 2176 N N . LEU A 1 271 ? -16.146 2.274 -4.937 1.00 91.38 271 LEU A N 1
ATOM 2177 C CA . LEU A 1 271 ? -14.934 1.544 -5.281 1.00 91.38 271 LEU A CA 1
ATOM 2178 C C . LEU A 1 271 ? -14.173 1.091 -4.025 1.00 91.38 271 LEU A C 1
ATOM 2180 O O . LEU A 1 271 ? -13.756 -0.061 -3.927 1.00 91.38 271 LEU A O 1
ATOM 2184 N N . GLY A 1 272 ? -14.073 1.960 -3.019 1.00 91.00 272 GLY A N 1
ATOM 2185 C CA . GLY A 1 272 ? -13.432 1.687 -1.734 1.00 91.00 272 GLY A CA 1
ATOM 2186 C C . GLY A 1 272 ? -14.088 0.580 -0.907 1.00 91.00 272 GLY A C 1
ATOM 2187 O O . GLY A 1 272 ? -13.421 -0.090 -0.118 1.00 91.00 272 GLY A O 1
ATOM 2188 N N . ARG A 1 273 ? -15.385 0.327 -1.115 1.00 90.56 273 ARG A N 1
ATOM 2189 C CA . ARG A 1 273 ? -16.081 -0.833 -0.534 1.00 90.56 273 ARG A CA 1
ATOM 2190 C C . ARG A 1 273 ? -15.740 -2.151 -1.230 1.00 90.56 273 ARG A C 1
ATOM 2192 O O . ARG A 1 273 ? -15.992 -3.208 -0.661 1.00 90.56 273 ARG A O 1
ATOM 2199 N N . ARG A 1 274 ? -15.184 -2.095 -2.442 1.00 91.94 274 ARG A N 1
ATOM 2200 C CA . ARG A 1 274 ? -14.912 -3.242 -3.326 1.00 91.94 274 ARG A CA 1
ATOM 2201 C C . ARG A 1 274 ? -13.441 -3.324 -3.716 1.00 91.94 274 ARG A C 1
ATOM 2203 O O . ARG A 1 274 ? -13.105 -3.759 -4.814 1.00 91.94 274 ARG A O 1
ATOM 2210 N N . THR A 1 275 ? -12.546 -2.906 -2.824 1.00 93.00 275 THR A N 1
ATOM 2211 C CA . THR A 1 275 ? -11.112 -2.891 -3.129 1.00 93.00 275 THR A CA 1
ATOM 2212 C C . THR A 1 275 ? -10.517 -4.277 -3.289 1.00 93.00 275 THR A C 1
ATOM 2214 O O . THR A 1 275 ? -9.596 -4.421 -4.078 1.00 93.00 275 THR A O 1
ATOM 2217 N N . LEU A 1 276 ? -11.018 -5.295 -2.581 1.00 92.50 276 LEU A N 1
ATOM 2218 C CA . LEU A 1 276 ? -10.425 -6.634 -2.608 1.00 92.50 276 LEU A CA 1
ATOM 2219 C C . LEU A 1 276 ? -10.505 -7.299 -4.000 1.00 92.50 276 LEU A C 1
ATOM 2221 O O . LEU A 1 276 ? -9.454 -7.723 -4.481 1.00 92.50 276 LEU A O 1
ATOM 2225 N N . PRO A 1 277 ? -11.666 -7.340 -4.691 1.00 94.50 277 PRO A N 1
ATOM 2226 C CA . PRO A 1 277 ? -11.714 -7.814 -6.074 1.00 94.50 277 PRO A CA 1
ATOM 2227 C C . PRO A 1 277 ? -10.816 -7.017 -7.021 1.00 94.50 277 PRO A C 1
ATOM 2229 O O . PRO A 1 277 ? -10.074 -7.604 -7.801 1.00 94.50 277 PRO A O 1
ATOM 2232 N N . VAL A 1 278 ? -10.835 -5.682 -6.925 1.00 96.12 278 VAL A N 1
ATOM 2233 C CA . VAL A 1 278 ? -9.993 -4.809 -7.761 1.00 96.12 278 VAL A CA 1
ATOM 2234 C C . VAL A 1 278 ? -8.512 -5.115 -7.532 1.00 96.12 278 VAL A C 1
ATOM 2236 O O . VAL A 1 278 ? -7.766 -5.321 -8.485 1.00 96.12 278 VAL A O 1
ATOM 2239 N N . TYR A 1 279 ? -8.091 -5.225 -6.273 1.00 95.81 279 TYR A N 1
ATOM 2240 C CA . TYR A 1 279 ? -6.724 -5.560 -5.888 1.00 95.81 279 TYR A CA 1
ATOM 2241 C C . TYR A 1 279 ? -6.291 -6.933 -6.415 1.00 95.81 279 TYR A C 1
ATOM 2243 O O . TYR A 1 279 ? -5.185 -7.055 -6.919 1.00 95.81 279 TYR A O 1
ATOM 2251 N N . LEU A 1 280 ? -7.136 -7.960 -6.363 1.00 95.62 280 LEU A N 1
ATOM 2252 C CA . LEU A 1 280 ? -6.727 -9.294 -6.812 1.00 95.62 280 LEU A CA 1
ATOM 2253 C C . LEU A 1 280 ? -6.744 -9.448 -8.338 1.00 95.62 280 LEU A C 1
ATOM 2255 O O . LEU A 1 280 ? -5.922 -10.189 -8.874 1.00 95.62 280 LEU A O 1
ATOM 2259 N N . LEU A 1 281 ? -7.627 -8.730 -9.040 1.00 96.56 281 LEU A N 1
ATOM 2260 C CA . LEU A 1 281 ? -7.829 -8.898 -10.482 1.00 96.56 281 LEU A CA 1
ATOM 2261 C C . LEU A 1 281 ? -7.021 -7.940 -11.366 1.00 96.56 281 LEU A C 1
ATOM 2263 O O . LEU A 1 281 ? -6.676 -8.309 -12.486 1.00 96.56 281 LEU A O 1
ATOM 2267 N N . HIS A 1 282 ? -6.698 -6.728 -10.901 1.00 96.25 282 HIS A N 1
ATOM 2268 C CA . HIS A 1 282 ? -6.049 -5.730 -11.764 1.00 96.25 282 HIS A CA 1
ATOM 2269 C C . HIS A 1 282 ? -4.681 -6.175 -12.296 1.00 96.25 282 HIS A C 1
ATOM 2271 O O . HIS A 1 282 ? -4.316 -5.798 -13.405 1.00 96.25 282 HIS A O 1
ATOM 2277 N N . GLY A 1 283 ? -3.932 -6.988 -11.541 1.00 94.69 283 GLY A N 1
ATOM 2278 C CA . GLY A 1 283 ? -2.628 -7.480 -11.979 1.00 94.69 283 GLY A CA 1
ATOM 2279 C C . GLY A 1 283 ? -2.719 -8.299 -13.268 1.00 94.69 283 GLY A C 1
ATOM 2280 O O . GLY A 1 283 ? -1.847 -8.166 -14.119 1.00 94.69 283 GLY A O 1
ATOM 2281 N N . PHE A 1 284 ? -3.802 -9.057 -13.479 1.00 94.94 284 PHE A N 1
ATOM 2282 C CA . PHE A 1 284 ? -4.031 -9.763 -14.746 1.00 94.94 284 PHE A CA 1
ATOM 2283 C C . PHE A 1 284 ? -4.269 -8.801 -15.910 1.00 94.94 284 PHE A C 1
ATOM 2285 O O . PHE A 1 284 ? -3.769 -9.049 -17.000 1.00 94.94 284 PHE A O 1
ATOM 2292 N N . ALA A 1 285 ? -4.973 -7.686 -15.688 1.00 95.75 285 ALA A N 1
ATOM 2293 C CA . ALA A 1 285 ? -5.147 -6.660 -16.717 1.00 95.75 285 ALA A CA 1
ATOM 2294 C C . ALA A 1 285 ? -3.800 -6.027 -17.100 1.00 95.75 285 ALA A C 1
ATOM 2296 O O . ALA A 1 285 ? -3.514 -5.854 -18.282 1.00 95.75 285 ALA A O 1
ATOM 2297 N N . VAL A 1 286 ? -2.940 -5.751 -16.113 1.00 94.62 286 VAL A N 1
ATOM 2298 C CA . VAL A 1 286 ? -1.584 -5.248 -16.371 1.00 94.62 286 VAL A CA 1
ATOM 2299 C C . VAL A 1 286 ? -0.765 -6.264 -17.172 1.00 94.62 286 VAL A C 1
ATOM 2301 O O . VAL A 1 286 ? -0.183 -5.901 -18.191 1.00 94.62 286 VAL A O 1
ATOM 2304 N N . LEU A 1 287 ? -0.750 -7.533 -16.748 1.00 91.81 287 LEU A N 1
ATOM 2305 C CA . LEU A 1 287 ? -0.015 -8.603 -17.433 1.00 91.81 287 LEU A CA 1
ATOM 2306 C C . LEU A 1 287 ? -0.544 -8.868 -18.849 1.00 91.81 287 LEU A C 1
ATOM 2308 O O . LEU A 1 287 ? 0.246 -9.168 -19.734 1.00 91.81 287 LEU A O 1
ATOM 2312 N N . ALA A 1 288 ? -1.850 -8.724 -19.082 1.00 92.69 288 ALA A N 1
ATOM 2313 C CA . ALA A 1 288 ? -2.449 -8.893 -20.403 1.00 92.69 288 ALA A CA 1
ATOM 2314 C C . ALA A 1 288 ? -2.072 -7.759 -21.367 1.00 92.69 288 ALA A C 1
ATOM 2316 O O . ALA A 1 288 ? -1.865 -8.006 -22.550 1.00 92.69 288 ALA A O 1
ATOM 2317 N N . VAL A 1 289 ? -1.971 -6.520 -20.875 1.00 93.25 289 VAL A N 1
ATOM 2318 C CA . VAL A 1 289 ? -1.632 -5.352 -21.704 1.00 93.25 289 VAL A CA 1
ATOM 2319 C C . VAL A 1 289 ? -0.128 -5.245 -21.960 1.00 93.25 289 VAL A C 1
ATOM 2321 O O . VAL A 1 289 ? 0.279 -4.842 -23.049 1.00 93.25 289 VAL A O 1
ATOM 2324 N N . GLN A 1 290 ? 0.701 -5.611 -20.977 1.00 91.19 290 GLN A N 1
ATOM 2325 C CA . GLN A 1 290 ? 2.153 -5.416 -21.007 1.00 91.19 290 GLN A CA 1
ATOM 2326 C C . GLN A 1 290 ? 2.833 -5.876 -22.321 1.00 91.19 290 GLN A C 1
ATOM 2328 O O . GLN A 1 290 ? 3.626 -5.094 -22.857 1.00 91.19 290 GLN A O 1
ATOM 2333 N N . PRO A 1 291 ? 2.560 -7.072 -22.884 1.00 88.94 291 PRO A N 1
ATOM 2334 C CA . PRO A 1 291 ? 3.241 -7.557 -24.088 1.00 88.94 291 PRO A CA 1
ATOM 2335 C C . PRO A 1 291 ? 2.944 -6.738 -25.347 1.00 88.94 291 PRO A C 1
ATOM 2337 O O . PRO A 1 291 ? 3.795 -6.653 -26.224 1.00 88.94 291 PRO A O 1
ATOM 2340 N N . PHE A 1 292 ? 1.763 -6.122 -25.423 1.00 91.31 292 PHE A N 1
ATOM 2341 C CA . PHE A 1 292 ? 1.266 -5.455 -26.630 1.00 91.31 292 PHE A CA 1
ATOM 2342 C C . PHE A 1 292 ? 1.422 -3.932 -26.593 1.00 91.31 292 PHE A C 1
ATOM 2344 O O . PHE A 1 292 ? 1.063 -3.259 -27.554 1.00 91.31 292 PHE A O 1
ATOM 2351 N N . TYR A 1 293 ? 1.919 -3.371 -25.487 1.00 92.94 293 TYR A N 1
ATOM 2352 C CA . TYR A 1 293 ? 2.001 -1.927 -25.297 1.00 92.94 293 TYR A CA 1
ATOM 2353 C C . TYR A 1 293 ? 3.211 -1.309 -26.032 1.00 92.94 293 TYR A C 1
ATOM 2355 O O . TYR A 1 293 ? 4.348 -1.613 -25.653 1.00 92.94 293 TYR A O 1
ATOM 2363 N N . PRO A 1 294 ? 2.999 -0.431 -27.039 1.00 92.00 294 PRO A N 1
ATOM 2364 C CA . PRO A 1 294 ? 4.072 0.028 -27.925 1.00 92.00 294 PRO A CA 1
ATOM 2365 C C . PRO A 1 294 ? 4.816 1.275 -27.421 1.00 92.00 294 PRO A C 1
ATOM 2367 O O . PRO A 1 294 ? 5.977 1.476 -27.763 1.00 92.00 294 PRO A O 1
ATOM 2370 N N . TRP A 1 295 ? 4.196 2.119 -26.591 1.00 90.44 295 TRP A N 1
ATOM 2371 C CA . TRP A 1 295 ? 4.741 3.436 -26.222 1.00 90.44 295 TRP A CA 1
ATOM 2372 C C . TRP A 1 295 ? 5.578 3.420 -24.932 1.00 90.44 295 TRP A C 1
ATOM 2374 O O . TRP A 1 295 ? 5.474 4.324 -24.109 1.00 90.44 295 TRP A O 1
ATOM 2384 N N . ARG A 1 296 ? 6.413 2.394 -24.728 1.00 89.50 296 ARG A N 1
ATOM 2385 C CA . ARG A 1 296 ? 7.157 2.176 -23.463 1.00 89.50 296 ARG A CA 1
ATOM 2386 C C . ARG A 1 296 ? 8.153 3.282 -23.101 1.00 89.50 296 ARG A C 1
ATOM 2388 O O . ARG A 1 296 ? 8.460 3.477 -21.924 1.00 89.50 296 ARG A O 1
ATOM 2395 N N . HIS A 1 297 ? 8.634 4.008 -24.108 1.00 89.31 297 HIS A N 1
ATOM 2396 C CA . HIS A 1 297 ? 9.557 5.132 -23.953 1.00 89.31 297 HIS A CA 1
ATOM 2397 C C . HIS A 1 297 ? 8.845 6.485 -23.785 1.00 89.31 297 HIS A C 1
ATOM 2399 O O . HIS A 1 297 ? 9.463 7.444 -23.327 1.00 89.31 297 HIS A O 1
ATOM 2405 N N . ASP A 1 298 ? 7.557 6.578 -24.133 1.00 90.81 298 ASP A N 1
ATOM 2406 C CA . ASP A 1 298 ? 6.795 7.825 -24.049 1.00 90.81 298 ASP A CA 1
ATOM 2407 C C . ASP A 1 298 ? 6.090 7.920 -22.694 1.00 90.81 298 ASP A C 1
ATOM 2409 O O . ASP A 1 298 ? 5.086 7.252 -22.416 1.00 90.81 298 ASP A O 1
ATOM 2413 N N . PHE A 1 299 ? 6.627 8.778 -21.831 1.00 89.81 299 PHE A N 1
ATOM 2414 C CA . PHE A 1 299 ? 6.095 8.988 -20.494 1.00 89.81 299 PHE A CA 1
ATOM 2415 C C . PHE A 1 299 ? 4.667 9.547 -20.498 1.00 89.81 299 PHE A C 1
ATOM 2417 O O . PHE A 1 299 ? 3.828 9.084 -19.722 1.00 89.81 299 PHE A O 1
ATOM 2424 N N . ALA A 1 300 ? 4.375 10.525 -21.358 1.00 91.19 300 ALA A N 1
ATOM 2425 C CA . ALA A 1 300 ? 3.091 11.217 -21.364 1.00 91.19 300 ALA A CA 1
ATOM 2426 C C . ALA A 1 300 ? 1.986 10.312 -21.918 1.00 91.19 300 ALA A C 1
ATOM 2428 O O . ALA A 1 300 ? 0.942 10.156 -21.276 1.00 91.19 300 ALA A O 1
ATOM 2429 N N . ALA A 1 301 ? 2.249 9.648 -23.050 1.00 93.25 301 ALA A N 1
ATOM 2430 C CA . ALA A 1 301 ? 1.328 8.673 -23.629 1.00 93.25 301 ALA A CA 1
ATOM 2431 C C . ALA A 1 301 ? 1.046 7.529 -22.645 1.00 93.25 301 ALA A C 1
ATOM 2433 O O . ALA A 1 301 ? -0.110 7.150 -22.447 1.00 93.25 301 ALA A O 1
ATOM 2434 N N . THR A 1 302 ? 2.077 7.044 -21.942 1.00 94.44 302 THR A N 1
ATOM 2435 C CA . THR A 1 302 ? 1.908 5.981 -20.942 1.00 94.44 302 THR A CA 1
ATOM 2436 C C . THR A 1 302 ? 1.153 6.428 -19.710 1.00 94.44 302 THR A C 1
ATOM 2438 O O . THR A 1 302 ? 0.312 5.675 -19.227 1.00 94.44 302 THR A O 1
ATOM 2441 N N . CYS A 1 303 ? 1.362 7.649 -19.222 1.00 93.44 303 CYS A N 1
ATOM 2442 C CA . CYS A 1 303 ? 0.561 8.184 -18.124 1.00 93.44 303 CYS A CA 1
ATOM 2443 C C . CYS A 1 303 ? -0.917 8.313 -18.506 1.00 93.44 303 CYS A C 1
ATOM 2445 O O . CYS A 1 303 ? -1.790 7.926 -17.724 1.00 93.44 303 CYS A O 1
ATOM 2447 N N . LEU A 1 304 ? -1.209 8.806 -19.712 1.00 94.75 304 LEU A N 1
ATOM 2448 C CA . LEU A 1 304 ? -2.579 8.919 -20.205 1.00 94.75 304 LEU A CA 1
ATOM 2449 C C . LEU A 1 304 ? -3.231 7.539 -20.343 1.00 94.75 304 LEU A C 1
ATOM 2451 O O . LEU A 1 304 ? -4.309 7.304 -19.792 1.00 94.75 304 LEU A O 1
ATOM 2455 N N . PHE A 1 305 ? -2.549 6.606 -21.012 1.00 96.62 305 PHE A N 1
ATOM 2456 C CA . PHE A 1 305 ? -3.027 5.239 -21.180 1.00 96.62 305 PHE A CA 1
ATOM 2457 C C . PHE A 1 305 ? -3.244 4.549 -19.828 1.00 96.62 305 PHE A C 1
ATOM 2459 O O . PHE A 1 305 ? -4.325 4.020 -19.574 1.00 96.62 305 PHE A O 1
ATOM 2466 N N . ALA A 1 306 ? -2.257 4.598 -18.929 1.00 96.19 306 ALA A N 1
ATOM 2467 C CA . ALA A 1 306 ? -2.340 3.991 -17.605 1.00 96.19 306 ALA A CA 1
ATOM 2468 C C . ALA A 1 306 ? -3.488 4.584 -16.783 1.00 96.19 306 ALA A C 1
ATOM 2470 O O . ALA A 1 306 ? -4.155 3.850 -16.056 1.00 96.19 306 ALA A O 1
ATOM 2471 N N . THR A 1 307 ? -3.775 5.881 -16.919 1.00 95.25 307 THR A N 1
ATOM 2472 C CA . THR A 1 307 ? -4.920 6.522 -16.255 1.00 95.25 307 THR A CA 1
ATOM 2473 C C . THR A 1 307 ? -6.241 5.929 -16.747 1.00 95.25 307 THR A C 1
ATOM 2475 O O . THR A 1 307 ? -7.052 5.472 -15.937 1.00 95.25 307 THR A O 1
ATOM 2478 N N . LEU A 1 308 ? -6.444 5.867 -18.067 1.00 96.06 308 LEU A N 1
ATOM 2479 C CA . LEU A 1 308 ? -7.655 5.300 -18.671 1.00 96.06 308 LEU A CA 1
ATOM 2480 C C . LEU A 1 308 ? -7.811 3.810 -18.334 1.00 96.06 308 LEU A C 1
ATOM 2482 O O . LEU A 1 308 ? -8.877 3.381 -17.885 1.00 96.06 308 LEU A O 1
ATOM 2486 N N . ALA A 1 309 ? -6.731 3.039 -18.471 1.00 96.75 309 ALA A N 1
ATOM 2487 C CA . ALA A 1 309 ? -6.694 1.618 -18.150 1.00 96.75 309 ALA A CA 1
ATOM 2488 C C . ALA A 1 309 ? -6.989 1.362 -16.665 1.00 96.75 309 ALA A C 1
ATOM 2490 O O . ALA A 1 309 ? -7.707 0.417 -16.336 1.00 96.75 309 ALA A O 1
ATOM 2491 N N . SER A 1 310 ? -6.513 2.225 -15.764 1.00 96.25 310 SER A N 1
ATOM 2492 C CA . SER A 1 310 ? -6.782 2.112 -14.326 1.00 96.25 310 SER A CA 1
ATOM 2493 C C . SER A 1 310 ? -8.244 2.350 -13.992 1.00 96.25 310 SER A C 1
ATOM 2495 O O . SER A 1 310 ? -8.832 1.564 -13.249 1.00 96.25 310 SER A O 1
ATOM 2497 N N . VAL A 1 311 ? -8.853 3.396 -14.561 1.00 94.12 311 VAL A N 1
ATOM 2498 C CA . VAL A 1 311 ? -10.280 3.689 -14.363 1.00 94.12 311 VAL A CA 1
ATOM 2499 C C . VAL A 1 311 ? -11.137 2.548 -14.906 1.00 94.12 311 VAL A C 1
ATOM 2501 O O . VAL A 1 311 ? -12.018 2.060 -14.195 1.00 94.12 311 VAL A O 1
ATOM 2504 N N . LEU A 1 312 ? -10.846 2.072 -16.120 1.00 95.88 312 LEU A N 1
ATOM 2505 C CA . LEU A 1 312 ? -11.565 0.961 -16.743 1.00 95.88 312 LEU A CA 1
ATOM 2506 C C . LEU A 1 312 ? -11.429 -0.333 -15.930 1.00 95.88 312 LEU A C 1
ATOM 2508 O O . LEU A 1 312 ? -12.431 -0.982 -15.632 1.00 95.88 312 LEU A O 1
ATOM 2512 N N . THR A 1 313 ? -10.209 -0.681 -15.518 1.00 96.56 313 THR A N 1
ATOM 2513 C CA . THR A 1 313 ? -9.927 -1.891 -14.730 1.00 96.56 313 THR A CA 1
ATOM 2514 C C . THR A 1 313 ? -10.616 -1.832 -13.369 1.00 96.56 313 THR A C 1
ATOM 2516 O O . THR A 1 313 ? -11.289 -2.785 -12.971 1.00 96.56 313 THR A O 1
ATOM 2519 N N . ALA A 1 314 ? -10.514 -0.701 -12.665 1.00 94.50 314 ALA A N 1
ATOM 2520 C CA . ALA A 1 314 ? -11.166 -0.495 -11.376 1.00 94.50 314 ALA A CA 1
ATOM 2521 C C . ALA A 1 314 ? -12.695 -0.576 -11.492 1.00 94.50 314 ALA A C 1
ATOM 2523 O O . ALA A 1 314 ? -13.361 -1.204 -10.666 1.00 94.50 314 ALA A O 1
ATOM 2524 N N . TRP A 1 315 ? -13.267 0.011 -12.542 1.00 93.25 315 TRP A N 1
ATOM 2525 C CA . TRP A 1 315 ? -14.698 -0.056 -12.817 1.00 93.25 315 TRP A CA 1
ATOM 2526 C C . TRP A 1 315 ? -15.167 -1.478 -13.153 1.00 93.25 315 TRP A C 1
ATOM 2528 O O . TRP A 1 315 ? -16.158 -1.944 -12.588 1.00 93.25 315 TRP A O 1
ATOM 2538 N N . ALA A 1 316 ? -14.442 -2.198 -14.013 1.00 94.88 316 ALA A N 1
ATOM 2539 C CA . ALA A 1 316 ? -14.782 -3.562 -14.413 1.00 94.88 316 ALA A CA 1
ATOM 2540 C C . ALA A 1 316 ? -14.709 -4.530 -13.221 1.00 94.88 316 ALA A C 1
ATOM 2542 O O . ALA A 1 316 ? -15.654 -5.276 -12.954 1.00 94.88 316 ALA A O 1
ATOM 2543 N N . CYS A 1 317 ? -13.631 -4.455 -12.437 1.00 94.19 317 CYS A N 1
ATOM 2544 C CA . CYS A 1 317 ? -13.424 -5.332 -11.284 1.00 94.19 317 CYS A CA 1
ATOM 2545 C C . CYS A 1 317 ? -14.352 -5.004 -10.103 1.00 94.19 317 CYS A C 1
ATOM 2547 O O . CYS A 1 317 ? -14.591 -5.858 -9.254 1.00 94.19 317 CYS A O 1
ATOM 2549 N N . SER A 1 318 ? -14.905 -3.788 -10.039 1.00 92.31 318 SER A N 1
ATOM 2550 C CA . SER A 1 318 ? -15.837 -3.382 -8.979 1.00 92.31 318 SER A CA 1
ATOM 2551 C C . SER A 1 318 ? -17.309 -3.658 -9.302 1.00 92.31 318 SER A C 1
ATOM 2553 O O . SER A 1 318 ? -18.187 -3.256 -8.534 1.00 92.31 318 SER A O 1
ATOM 2555 N N . ARG A 1 319 ? -17.627 -4.359 -10.401 1.00 93.06 319 ARG A N 1
ATOM 2556 C CA . ARG A 1 319 ? -19.011 -4.721 -10.753 1.00 93.06 319 ARG A CA 1
ATOM 2557 C C . ARG A 1 319 ? -19.649 -5.677 -9.738 1.00 93.06 319 ARG A C 1
ATOM 2559 O O . ARG A 1 319 ? -18.991 -6.505 -9.116 1.00 93.06 319 ARG A O 1
ATOM 2566 N N . ASN A 1 320 ? -20.978 -5.590 -9.608 1.00 88.75 320 ASN A N 1
ATOM 2567 C CA . ASN A 1 320 ? -21.756 -6.399 -8.656 1.00 88.75 320 ASN A CA 1
ATOM 2568 C C . ASN A 1 320 ? -21.560 -7.909 -8.866 1.00 88.75 320 ASN A C 1
ATOM 2570 O O . ASN A 1 320 ? -21.491 -8.646 -7.890 1.00 88.75 320 ASN A O 1
ATOM 2574 N N . GLY A 1 321 ? -21.476 -8.364 -10.122 1.00 89.25 321 GLY A N 1
ATOM 2575 C CA . GLY A 1 321 ? -21.265 -9.780 -10.443 1.00 89.25 321 GLY A CA 1
ATOM 2576 C C . GLY A 1 321 ? -19.934 -10.303 -9.907 1.00 89.25 321 GLY A C 1
ATOM 2577 O O . GLY A 1 321 ? -19.908 -11.333 -9.243 1.00 89.25 321 GLY A O 1
ATOM 2578 N N . VAL A 1 322 ? -18.855 -9.536 -10.095 1.00 90.19 322 VAL A N 1
ATOM 2579 C CA . VAL A 1 322 ? -17.524 -9.875 -9.571 1.00 90.19 322 VAL A CA 1
ATOM 2580 C C . VAL A 1 322 ? -17.552 -9.927 -8.044 1.00 90.19 322 VAL A C 1
ATOM 2582 O O . VAL A 1 322 ? -17.107 -10.907 -7.455 1.00 90.19 322 VAL A O 1
ATOM 2585 N N . GLN A 1 323 ? -18.152 -8.924 -7.394 1.00 88.44 323 GLN A N 1
ATOM 2586 C CA . GLN A 1 323 ? -18.278 -8.910 -5.935 1.00 88.44 323 GLN A CA 1
ATOM 2587 C C . GLN A 1 323 ? -19.014 -10.152 -5.407 1.00 88.44 323 GLN A C 1
ATOM 2589 O O . GLN A 1 323 ? -18.545 -10.759 -4.451 1.00 88.44 323 GLN A O 1
ATOM 2594 N N . LYS A 1 324 ? -20.108 -10.580 -6.055 1.00 88.38 324 LYS A N 1
ATOM 2595 C CA . LYS A 1 324 ? -20.854 -11.790 -5.664 1.00 88.38 324 LYS A CA 1
ATOM 2596 C C . LYS A 1 324 ? -20.003 -13.060 -5.736 1.00 88.38 324 LYS A C 1
ATOM 2598 O O . LYS A 1 324 ? -20.135 -13.916 -4.868 1.00 88.38 324 LYS A O 1
ATOM 2603 N N . VAL A 1 325 ? -19.134 -13.185 -6.742 1.00 88.81 325 VAL A N 1
ATOM 2604 C CA . VAL A 1 325 ? -18.209 -14.326 -6.857 1.00 88.81 325 VAL A CA 1
ATOM 2605 C C . VAL A 1 325 ? -17.233 -14.339 -5.682 1.00 88.81 325 VAL A C 1
ATOM 2607 O O . VAL A 1 325 ? -17.079 -15.364 -5.023 1.00 88.81 325 VAL A O 1
ATOM 2610 N N . PHE A 1 326 ? -16.626 -13.191 -5.368 1.00 87.38 326 PHE A N 1
ATOM 2611 C CA . PHE A 1 326 ? -15.724 -13.069 -4.220 1.00 87.38 326 PHE A CA 1
ATOM 2612 C C . PHE A 1 326 ? -16.439 -13.343 -2.899 1.00 87.38 326 PHE A C 1
ATOM 2614 O O . PHE A 1 326 ? -15.906 -14.067 -2.063 1.00 87.38 326 PHE A O 1
ATOM 2621 N N . ASP A 1 327 ? -17.652 -12.823 -2.722 1.00 85.00 327 ASP A N 1
ATOM 2622 C CA . ASP A 1 327 ? -18.446 -13.086 -1.526 1.00 85.00 327 ASP A CA 1
ATOM 2623 C C . ASP A 1 327 ? -18.768 -14.586 -1.404 1.00 85.00 327 ASP A C 1
ATOM 2625 O O . ASP A 1 327 ? -18.627 -15.153 -0.323 1.00 85.00 327 ASP A O 1
ATOM 2629 N N . GLY A 1 328 ? -19.088 -15.263 -2.510 1.00 84.50 328 GLY A N 1
ATOM 2630 C CA . GLY A 1 328 ? -19.289 -16.714 -2.538 1.00 84.50 328 GLY A CA 1
ATOM 2631 C C . GLY A 1 328 ? -18.042 -17.514 -2.146 1.00 84.50 328 GLY A C 1
ATOM 2632 O O . GLY A 1 328 ? -18.156 -18.486 -1.405 1.00 84.50 328 GLY A O 1
ATOM 2633 N N . ILE A 1 329 ? -16.850 -17.087 -2.575 1.00 82.31 329 ILE A N 1
ATOM 2634 C CA . ILE A 1 329 ? -15.573 -17.724 -2.196 1.00 82.31 329 ILE A CA 1
ATOM 2635 C C . ILE A 1 329 ? -15.245 -17.465 -0.715 1.00 82.31 329 ILE A C 1
ATOM 2637 O O . ILE A 1 329 ? -14.784 -18.358 -0.008 1.00 82.31 329 ILE A O 1
ATOM 2641 N N . ILE A 1 330 ? -15.473 -16.241 -0.228 1.00 79.06 330 ILE A N 1
ATOM 2642 C CA . ILE A 1 330 ? -15.067 -15.798 1.117 1.00 79.06 330 ILE A CA 1
ATOM 2643 C C . ILE A 1 330 ? -16.033 -16.282 2.203 1.00 79.06 330 ILE A C 1
ATOM 2645 O O . ILE A 1 330 ? -15.607 -16.608 3.316 1.00 79.06 330 ILE A O 1
ATOM 2649 N N . PHE A 1 331 ? -17.334 -16.257 1.923 1.00 73.94 331 PHE A N 1
ATOM 2650 C CA . PHE A 1 331 ? -18.391 -16.542 2.892 1.00 73.94 331 PHE A CA 1
ATOM 2651 C C . PHE A 1 331 ? -19.069 -17.900 2.659 1.00 73.94 331 PHE A C 1
ATOM 2653 O O . PHE A 1 331 ? -19.820 -18.331 3.531 1.00 73.94 331 PHE A O 1
ATOM 2660 N N . GLY A 1 332 ? -18.770 -18.587 1.548 1.00 61.72 332 GLY A N 1
ATOM 2661 C CA . GLY A 1 332 ? -19.531 -19.748 1.083 1.00 61.72 332 GLY A CA 1
ATOM 2662 C C . GLY A 1 332 ? -20.884 -19.323 0.505 1.00 61.72 332 GLY A C 1
ATOM 2663 O O . GLY A 1 332 ? -21.375 -18.228 0.789 1.00 61.72 332 GLY A O 1
ATOM 2664 N N . LYS A 1 333 ? -21.529 -20.178 -0.303 1.00 49.41 333 LYS A N 1
ATOM 2665 C CA . LYS A 1 333 ? -22.967 -20.007 -0.564 1.00 49.41 333 LYS A CA 1
ATOM 2666 C C . LYS A 1 333 ? -23.663 -20.074 0.796 1.00 49.41 333 LYS A C 1
ATOM 2668 O O . LYS A 1 333 ? -23.700 -21.141 1.399 1.00 49.41 333 LYS A O 1
ATOM 2673 N N . GLN A 1 334 ? -24.212 -18.959 1.273 1.00 42.47 334 GLN A N 1
ATOM 2674 C CA . GLN A 1 334 ? -25.306 -19.036 2.231 1.00 42.47 334 GLN A CA 1
ATOM 2675 C C . GLN A 1 334 ? -26.471 -19.653 1.460 1.00 42.47 334 GLN A C 1
ATOM 2677 O O . GLN A 1 334 ? -27.168 -18.971 0.714 1.00 42.47 334 GLN A O 1
ATOM 2682 N N . THR A 1 335 ? -26.576 -20.977 1.517 1.00 34.75 335 THR A N 1
ATOM 2683 C CA . THR A 1 335 ? -27.812 -21.675 1.193 1.00 34.75 335 THR A CA 1
ATOM 2684 C C . THR A 1 335 ? -28.833 -21.180 2.207 1.00 34.75 335 THR A C 1
ATOM 2686 O O . THR A 1 335 ? -28.699 -21.479 3.394 1.00 34.75 335 THR A O 1
ATOM 2689 N N . ASN A 1 336 ? -29.744 -20.323 1.741 1.00 33.66 336 ASN A N 1
ATOM 2690 C CA . ASN A 1 336 ? -31.010 -20.089 2.428 1.00 33.66 336 ASN A CA 1
ATOM 2691 C C . ASN A 1 336 ? -31.755 -21.409 2.588 1.00 33.66 336 ASN A C 1
ATOM 2693 O O . ASN A 1 336 ? -31.685 -22.215 1.627 1.00 33.66 336 ASN A O 1
#

InterPro domains:
  IPR002656 Acyltransferase 3 domain [PF01757] (10-317)
  IPR052734 Nodulation factor acetyltransferase [PTHR37312] (2-317)

Radius of gyration: 19.62 Å; chains: 1; bounding box: 57×52×54 Å

Sequence (336 aa):
MNRTRLPHADTAKGLMIIMIVFGHFIERLLDWNATPKMPLLSLMYLIHIPTFVFLSGCFFTPRHWQHKIKRLALLYVLFQLLYTVCNRVTPPPHLISQSFLYDLIIFIARPNWIMWYLYSLMLWYALTPLLQKCRFSLALSCAAALAAGWATWDTYWFSLGRTLCFLPFFLLGQQHGTALLHRLRHTCPAWQHLACIALITALLAYCCVAGALNISFVYGSFNFWQQHLDPIHGTLLRVFVMLLSALGVLAALQSAVLLSGRRGASILAALGRRTLPVYLLHGFAVLAVQPFYPWRHDFAATCLFATLASVLTAWACSRNGVQKVFDGIIFGKQTN

pLDDT: mean 87.14, std 11.7, range [27.16, 98.31]